Protein AF-A0A7S1YZ08-F1 (afdb_monomer)

Organism: Trieres chinensis (NCBI:txid1514140)

Sequence (190 aa):
AWAWAEPPHVVIGTPDELTKMVGRGGIRYNAVKFVVVDEVDACLLNNGGTASSMGNLASAGPLHELLSRYLSPTYDDAADVPLDASDLVQTSAADISVSSRPVSHGTDRQTVFASATIPQHNHFVRQCVQNQWTVREPLHVRTSPGELVPPTLTHAYAVCDGNDNKFGGLRRILKKEVKKSGGVVKVLVF

Mean predicted aligned error: 15.58 Å

Solvent-accessible surface area (backbone atoms only — not comparable to full-atom values): 12688 Å² total; per-residue (Å²): 118,74,74,75,81,53,78,74,94,74,86,84,76,54,48,62,58,46,40,55,36,42,77,69,66,73,49,82,55,88,81,60,45,70,45,78,40,70,48,43,44,57,68,58,39,76,72,73,47,56,93,84,48,71,86,67,79,78,81,86,43,51,57,49,50,36,30,47,72,64,56,21,43,57,70,61,84,82,72,77,60,84,77,71,92,79,76,88,71,90,78,70,96,79,72,88,70,76,85,74,71,76,73,51,95,75,52,91,51,48,72,46,82,39,61,94,64,64,79,66,50,73,56,52,35,52,43,35,34,77,55,38,50,32,93,55,70,66,86,85,82,77,77,75,88,61,71,96,55,64,89,87,62,86,84,83,86,79,93,53,84,56,79,81,38,43,63,58,51,51,54,52,51,52,54,50,50,39,65,71,66,76,49,92,74,87,82,88,84,132

Radius of gyration: 25.54 Å; Cα contacts (8 Å, |Δi|>4): 130; chains: 1; bounding box: 61×49×66 Å

pLDDT: mean 70.82, std 18.12, range [32.78, 93.62]

Secondary structure (DSSP, 8-state):
-GGGTS--S-----HHHHHHHHHTT-S--TT--EEEE-SHHHHHHTT---TT-GGG-SSS-HHHHIIIIIS-TT--GGG-----TT------TT--S------------EEEE--S--TTHHHHHHHHHHTTS-SS-----------SS-TTS-------SSSHHHHHHHHHHHHHHHHHHSS-------

InterPro domains:
  IPR027417 P-loop containing nucleoside triphosphate hydrolase [G3DSA:3.40.50.300] (1-136)
  IPR027417 P-loop containing nucleoside triphosphate hydrolase [SSF52540] (3-121)
  IPR050547 DEAD box ATP-dependent RNA helicases [PTHR47963] (7-176)

Structure (mmCIF, N/CA/C/O backbone):
data_AF-A0A7S1YZ08-F1
#
_entry.id   AF-A0A7S1YZ08-F1
#
loop_
_atom_site.group_PDB
_atom_site.id
_atom_site.type_symbol
_atom_site.label_atom_id
_atom_site.label_alt_id
_atom_site.label_comp_id
_atom_site.label_asym_id
_atom_site.label_entity_id
_atom_site.label_seq_id
_atom_site.pdbx_PDB_ins_code
_atom_site.Cartn_x
_atom_site.Cartn_y
_atom_site.Cartn_z
_atom_site.occupancy
_atom_site.B_iso_or_equiv
_atom_site.auth_seq_id
_atom_site.auth_comp_id
_atom_site.auth_asym_id
_atom_site.auth_atom_id
_atom_site.pdbx_PDB_model_num
ATOM 1 N N . ALA A 1 1 ? -24.973 -17.963 -1.992 1.00 44.69 1 ALA A N 1
ATOM 2 C CA . ALA A 1 1 ? -23.528 -17.984 -2.297 1.00 44.69 1 ALA A CA 1
ATOM 3 C C . ALA A 1 1 ? -22.772 -18.450 -1.058 1.00 44.69 1 ALA A C 1
ATOM 5 O O . ALA A 1 1 ? -23.184 -18.106 0.042 1.00 44.69 1 ALA A O 1
ATOM 6 N N . TRP A 1 2 ? -21.716 -19.249 -1.228 1.00 43.94 2 TRP A N 1
ATOM 7 C CA . TRP A 1 2 ? -20.944 -19.875 -0.141 1.00 43.94 2 TRP A CA 1
ATOM 8 C C . TRP A 1 2 ? -20.300 -18.883 0.851 1.00 43.94 2 TRP A C 1
ATOM 10 O O . TRP A 1 2 ? -20.072 -19.240 1.999 1.00 43.94 2 TRP A O 1
ATOM 20 N N . ALA A 1 3 ? -20.117 -17.620 0.449 1.00 43.69 3 ALA A N 1
ATOM 21 C CA . ALA A 1 3 ? -19.573 -16.537 1.277 1.00 43.69 3 ALA A CA 1
ATOM 22 C C . ALA A 1 3 ? -20.447 -16.123 2.485 1.00 43.69 3 ALA A C 1
ATOM 24 O O . ALA A 1 3 ? -20.016 -15.301 3.289 1.00 43.69 3 ALA A O 1
ATOM 25 N N . TRP A 1 4 ? -21.667 -16.662 2.615 1.00 51.72 4 TRP A N 1
ATOM 26 C CA . TRP A 1 4 ? -22.571 -16.381 3.743 1.00 51.72 4 TRP A CA 1
ATOM 27 C C . TRP A 1 4 ? -22.709 -17.532 4.748 1.00 51.72 4 TRP A C 1
ATOM 29 O O . TRP A 1 4 ? -23.292 -17.320 5.807 1.00 51.72 4 TRP A O 1
ATOM 39 N N . ALA A 1 5 ? -22.213 -18.736 4.436 1.00 52.12 5 ALA A N 1
ATOM 40 C CA . ALA A 1 5 ? -22.360 -19.902 5.315 1.00 52.12 5 ALA A CA 1
ATOM 41 C C . ALA A 1 5 ? -21.246 -19.980 6.373 1.00 52.12 5 ALA A C 1
ATOM 43 O O . ALA A 1 5 ? -21.513 -20.340 7.516 1.00 52.12 5 ALA A O 1
ATOM 44 N N . GLU A 1 6 ? -20.030 -19.561 6.010 1.00 64.00 6 GLU A N 1
ATOM 45 C CA . GLU A 1 6 ? -18.907 -19.340 6.923 1.00 64.00 6 GLU A CA 1
ATOM 46 C C . GLU A 1 6 ? -18.235 -18.007 6.576 1.00 64.00 6 GLU A C 1
ATOM 48 O O . GLU A 1 6 ? -17.886 -17.782 5.412 1.00 64.00 6 GLU A O 1
ATOM 53 N N . PRO A 1 7 ? -18.063 -17.093 7.546 1.00 68.50 7 PRO A N 1
ATOM 54 C CA . PRO A 1 7 ? -17.386 -15.832 7.290 1.00 68.50 7 PRO A CA 1
ATOM 55 C C . PRO A 1 7 ? -15.920 -16.096 6.906 1.00 68.50 7 PRO A C 1
ATOM 57 O O . PRO A 1 7 ? -15.240 -16.865 7.590 1.00 68.50 7 PRO A O 1
ATOM 60 N N . PRO A 1 8 ? -15.404 -15.468 5.834 1.00 79.50 8 PRO A N 1
ATOM 61 C CA . PRO A 1 8 ? -14.024 -15.669 5.416 1.00 79.50 8 PRO A CA 1
ATOM 62 C C . PRO A 1 8 ? -13.055 -15.186 6.502 1.00 79.50 8 PRO A C 1
ATOM 64 O O . PRO A 1 8 ? -13.164 -14.066 6.996 1.00 79.50 8 PRO A O 1
ATOM 67 N N . HIS A 1 9 ? -12.079 -16.029 6.848 1.00 83.25 9 HIS A N 1
ATOM 68 C CA . HIS A 1 9 ? -11.032 -15.700 7.823 1.00 83.25 9 HIS A CA 1
ATOM 69 C C . HIS A 1 9 ? -10.053 -14.639 7.304 1.00 83.25 9 HIS A C 1
ATOM 71 O O . HIS A 1 9 ? -9.483 -13.881 8.085 1.00 83.25 9 HIS A O 1
ATOM 77 N N . VAL A 1 10 ? -9.849 -14.601 5.985 1.00 89.38 10 VAL A N 1
ATOM 78 C CA . VAL A 1 10 ? -8.969 -13.657 5.297 1.00 89.38 10 VAL A CA 1
ATOM 79 C C . VAL A 1 10 ? -9.733 -13.070 4.124 1.00 89.38 10 VAL A C 1
ATOM 81 O O . VAL A 1 10 ? -10.362 -13.796 3.354 1.00 89.38 10 VAL A O 1
ATOM 84 N N . VAL A 1 11 ? -9.661 -11.751 3.989 1.00 89.75 11 VAL A N 1
ATOM 85 C CA . VAL A 1 11 ? -10.259 -11.009 2.884 1.00 89.75 11 VAL A CA 1
ATOM 86 C C . VAL A 1 11 ? -9.149 -10.217 2.211 1.00 89.75 11 VAL A C 1
ATOM 88 O O . VAL A 1 11 ? -8.404 -9.507 2.879 1.00 89.75 11 VAL A O 1
ATOM 91 N N . ILE A 1 12 ? -9.047 -10.354 0.892 1.00 92.94 12 ILE A N 1
ATOM 92 C CA . ILE A 1 12 ? -8.095 -9.627 0.051 1.00 92.94 12 ILE A CA 1
ATOM 93 C C . ILE A 1 12 ? -8.914 -8.872 -0.990 1.00 92.94 12 ILE A C 1
ATOM 95 O O . ILE A 1 12 ? -9.829 -9.441 -1.585 1.00 92.94 12 ILE A O 1
ATOM 99 N N . GLY A 1 13 ? -8.604 -7.599 -1.200 1.00 90.62 13 GLY A N 1
ATOM 100 C CA . GLY A 1 13 ? -9.290 -6.777 -2.186 1.00 90.62 13 GLY A CA 1
ATOM 101 C C . GLY A 1 13 ? -8.694 -5.383 -2.264 1.00 90.62 13 GLY A C 1
ATOM 102 O O . GLY A 1 13 ? -7.896 -4.985 -1.415 1.00 90.62 13 GLY A O 1
ATOM 103 N N . THR A 1 14 ? -9.095 -4.641 -3.290 1.00 90.38 14 THR A N 1
ATOM 104 C CA . THR 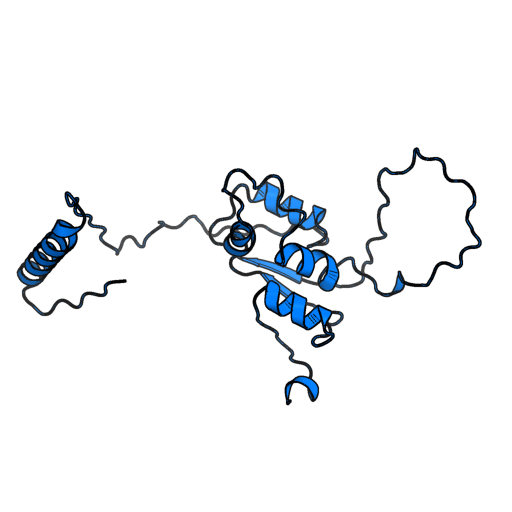A 1 14 ? -8.723 -3.231 -3.412 1.00 90.38 14 THR A CA 1
ATOM 105 C C . THR A 1 14 ? -9.514 -2.381 -2.410 1.00 90.38 14 THR A C 1
ATOM 107 O O . THR A 1 14 ? -10.642 -2.748 -2.059 1.00 90.38 14 THR A O 1
ATOM 110 N N . PRO A 1 15 ? -8.983 -1.230 -1.953 1.00 88.06 15 PRO A N 1
ATOM 111 C CA . PRO A 1 15 ? -9.699 -0.360 -1.021 1.00 88.06 15 PRO A CA 1
ATOM 112 C C . PRO A 1 15 ? -11.121 -0.003 -1.488 1.00 88.06 15 PRO A C 1
ATOM 114 O O . PRO A 1 15 ? -12.054 -0.045 -0.693 1.00 88.06 15 PRO A O 1
ATOM 117 N N . ASP A 1 16 ? -11.317 0.250 -2.785 1.00 87.19 16 ASP A N 1
ATOM 118 C CA . ASP A 1 16 ? -12.626 0.571 -3.369 1.00 87.19 16 ASP A CA 1
ATOM 119 C C . ASP A 1 16 ? -13.648 -0.566 -3.256 1.00 87.19 16 ASP A C 1
ATOM 121 O O . ASP A 1 16 ? -14.823 -0.346 -2.943 1.00 87.19 16 ASP A O 1
ATOM 125 N N . GLU A 1 17 ? -13.230 -1.795 -3.552 1.00 89.44 17 GLU A N 1
ATOM 126 C CA . GLU A 1 17 ? -14.103 -2.968 -3.502 1.00 89.44 17 GLU A CA 1
ATOM 127 C C . GLU A 1 17 ? -14.446 -3.337 -2.062 1.00 89.44 17 GLU A C 1
ATOM 129 O O . GLU A 1 17 ? -15.605 -3.638 -1.761 1.00 89.44 17 GLU A O 1
ATOM 134 N N . LEU A 1 18 ? -13.459 -3.259 -1.165 1.00 89.50 18 LEU A N 1
ATOM 135 C CA . LEU A 1 18 ? -13.647 -3.526 0.256 1.00 89.50 18 LEU A CA 1
ATOM 136 C C . LEU A 1 18 ? -14.589 -2.502 0.892 1.00 89.50 18 LEU A C 1
ATOM 138 O O . LEU A 1 18 ? -15.531 -2.906 1.572 1.00 89.50 18 LEU A O 1
ATOM 142 N N . THR A 1 19 ? -14.428 -1.208 0.604 1.00 87.69 19 THR A N 1
ATOM 143 C CA . THR A 1 19 ? -15.339 -0.156 1.086 1.00 87.69 19 THR A CA 1
ATOM 144 C C . THR A 1 19 ? -16.775 -0.397 0.618 1.00 87.69 19 THR A C 1
ATOM 146 O O . THR A 1 19 ? -17.706 -0.358 1.423 1.00 87.69 19 THR A O 1
ATOM 149 N N . LYS A 1 20 ? -16.983 -0.742 -0.661 1.00 88.12 20 LYS A N 1
ATOM 150 C CA . LYS A 1 20 ? -18.321 -1.077 -1.190 1.00 88.12 20 LYS A CA 1
ATOM 151 C C . LYS A 1 20 ? -18.917 -2.314 -0.524 1.00 88.12 20 LYS A C 1
ATOM 153 O O . LYS A 1 20 ? -20.121 -2.363 -0.279 1.00 88.12 20 LYS A O 1
ATOM 158 N N . MET A 1 21 ? -18.100 -3.329 -0.265 1.00 86.38 21 MET A N 1
ATOM 159 C CA . MET A 1 21 ? -18.548 -4.583 0.333 1.00 86.38 21 MET A CA 1
ATOM 160 C C . MET A 1 21 ? -18.903 -4.416 1.813 1.00 86.38 21 MET A C 1
ATOM 162 O O . MET A 1 21 ? -19.930 -4.933 2.253 1.00 86.38 21 MET A O 1
ATOM 166 N N . VAL A 1 22 ? -18.115 -3.638 2.555 1.00 85.88 22 VAL A N 1
ATOM 167 C CA . VAL A 1 22 ? -18.406 -3.279 3.947 1.00 85.88 22 VAL A CA 1
ATOM 168 C C . VAL A 1 22 ? -19.639 -2.378 4.031 1.00 85.88 22 VAL A C 1
ATOM 170 O O . VAL A 1 22 ? -20.545 -2.668 4.808 1.00 85.88 22 VAL A O 1
ATOM 173 N N . GLY A 1 23 ? -19.749 -1.357 3.174 1.00 83.94 23 GLY A N 1
ATOM 174 C CA . GLY A 1 23 ? -20.912 -0.462 3.132 1.00 83.94 23 GLY A CA 1
ATOM 175 C C . GLY A 1 23 ? -22.232 -1.166 2.791 1.00 83.94 23 GLY A C 1
ATOM 176 O O . GLY A 1 23 ? -23.300 -0.701 3.174 1.00 83.94 23 GLY A O 1
ATOM 177 N N . ARG A 1 24 ? -22.173 -2.319 2.112 1.00 84.94 24 ARG A N 1
ATOM 178 C CA . ARG A 1 24 ? -23.333 -3.185 1.829 1.00 84.94 24 ARG A CA 1
ATOM 179 C C . ARG A 1 24 ? -23.622 -4.214 2.930 1.00 84.94 24 ARG A C 1
ATOM 181 O O . ARG A 1 24 ? -24.527 -5.025 2.761 1.00 84.94 24 ARG A O 1
ATOM 188 N N . GLY A 1 25 ? -22.843 -4.232 4.013 1.00 78.19 25 GLY A N 1
ATOM 189 C CA . GLY A 1 25 ? -22.951 -5.234 5.077 1.00 78.19 25 GLY A CA 1
ATOM 190 C C . GLY A 1 25 ? -22.486 -6.635 4.662 1.00 78.19 25 GLY A C 1
ATOM 191 O O . GLY A 1 25 ? -22.823 -7.617 5.318 1.00 78.19 25 GLY A O 1
ATOM 192 N N . GLY A 1 26 ? -21.723 -6.753 3.568 1.00 73.81 26 GLY A N 1
ATOM 193 C CA . GLY A 1 26 ? -21.224 -8.033 3.056 1.00 73.81 26 GLY A CA 1
ATOM 194 C C . GLY A 1 26 ? -20.081 -8.626 3.884 1.00 73.81 26 GLY A C 1
ATOM 195 O O . GLY A 1 26 ? -19.851 -9.830 3.821 1.00 73.81 26 GLY A O 1
ATOM 196 N N . ILE A 1 27 ? -19.383 -7.798 4.672 1.00 78.38 27 ILE A N 1
ATOM 197 C CA . ILE A 1 27 ? -18.296 -8.202 5.571 1.00 78.38 27 ILE A CA 1
ATOM 198 C C . ILE A 1 27 ? -18.470 -7.531 6.929 1.00 78.38 27 ILE A C 1
ATOM 200 O O . ILE A 1 27 ? -18.665 -6.320 7.012 1.00 78.38 27 ILE A O 1
ATOM 204 N N . ARG A 1 28 ? -18.317 -8.319 7.999 1.00 77.81 28 ARG A N 1
ATOM 205 C CA . ARG A 1 28 ? -18.215 -7.813 9.374 1.00 77.81 28 ARG A CA 1
ATOM 206 C C . ARG A 1 28 ? -16.755 -7.511 9.709 1.00 77.81 28 ARG A C 1
ATOM 208 O O . ARG A 1 28 ? -15.927 -8.417 9.690 1.00 77.81 28 ARG A O 1
ATOM 215 N N . TYR A 1 29 ? -16.451 -6.262 10.045 1.00 81.81 29 TYR A N 1
ATOM 216 C CA . TYR A 1 29 ? -15.086 -5.795 10.325 1.00 81.81 29 TYR A CA 1
ATOM 217 C C . TYR A 1 29 ? -14.727 -5.758 11.823 1.00 81.81 29 TYR A C 1
ATOM 219 O O . TYR A 1 29 ? -13.545 -5.678 12.169 1.00 81.81 29 TYR A O 1
ATOM 227 N N . ASN A 1 30 ? -15.711 -5.895 12.721 1.00 78.00 30 ASN A N 1
ATOM 228 C CA . ASN A 1 30 ? -15.511 -5.846 14.179 1.00 78.00 30 ASN A CA 1
ATOM 229 C C . ASN A 1 30 ? -14.541 -6.921 14.690 1.00 78.00 30 ASN A C 1
ATOM 231 O O . ASN A 1 30 ? -13.795 -6.691 15.633 1.00 78.00 30 ASN A O 1
ATOM 235 N N . ALA A 1 31 ? -14.525 -8.094 14.051 1.00 77.31 31 ALA A N 1
ATOM 236 C CA . ALA A 1 31 ? -13.662 -9.211 14.438 1.00 77.31 31 ALA A CA 1
ATOM 237 C C . ALA A 1 31 ? -12.249 -9.145 13.828 1.00 77.31 31 ALA A C 1
ATOM 239 O O . ALA A 1 31 ? -11.409 -9.992 14.137 1.00 77.31 31 ALA A O 1
ATOM 240 N N . VAL A 1 32 ? -11.979 -8.180 12.943 1.00 83.94 32 VAL A N 1
ATOM 241 C CA . VAL A 1 32 ? -10.677 -8.068 12.279 1.00 83.94 32 VAL A CA 1
ATOM 242 C C . VAL A 1 32 ? -9.635 -7.624 13.308 1.00 83.94 32 VAL A C 1
ATOM 244 O O . VAL A 1 32 ? -9.772 -6.585 13.939 1.00 83.94 32 VAL A O 1
ATOM 247 N N . LYS A 1 33 ? -8.579 -8.419 13.484 1.00 85.25 33 LYS A N 1
ATOM 248 C CA . LYS A 1 33 ? -7.463 -8.118 14.404 1.00 85.25 33 LYS A CA 1
ATOM 249 C C . LYS A 1 33 ? -6.179 -7.730 13.681 1.00 85.25 33 LYS A C 1
ATOM 251 O O . LYS A 1 33 ? -5.239 -7.256 14.304 1.00 85.25 33 LYS A O 1
ATOM 256 N N . PHE A 1 34 ? -6.130 -7.947 12.372 1.00 89.00 34 PHE A N 1
ATOM 257 C CA . PHE A 1 34 ? -4.929 -7.762 11.575 1.00 89.00 34 PHE A CA 1
ATOM 258 C C . PHE A 1 34 ? -5.295 -7.105 10.248 1.00 89.00 34 PHE A C 1
ATOM 260 O O . PHE A 1 34 ? -6.204 -7.571 9.562 1.00 89.00 34 PHE A O 1
ATOM 267 N N . VAL A 1 35 ? -4.610 -6.018 9.908 1.00 91.62 35 VAL A N 1
ATOM 268 C CA . VAL A 1 35 ? -4.800 -5.275 8.660 1.00 91.62 35 VAL A CA 1
ATOM 269 C C . VAL A 1 35 ? -3.446 -5.133 7.982 1.00 91.62 35 VAL A C 1
ATOM 271 O O . VAL A 1 35 ? -2.482 -4.686 8.600 1.00 91.62 35 VAL A O 1
ATOM 274 N N . VAL A 1 36 ? -3.380 -5.498 6.705 1.00 93.62 36 VAL A N 1
ATOM 275 C CA . VAL A 1 36 ? -2.204 -5.274 5.861 1.00 93.62 36 VAL A CA 1
ATOM 276 C C . VAL A 1 36 ? -2.607 -4.344 4.737 1.00 93.62 36 VAL A C 1
ATOM 278 O O . VAL A 1 36 ? -3.591 -4.601 4.047 1.00 93.62 36 VAL A O 1
ATOM 281 N N . VAL A 1 37 ? -1.838 -3.278 4.558 1.00 92.25 37 VAL A N 1
ATOM 282 C CA . VAL A 1 37 ? -1.919 -2.421 3.382 1.00 92.25 37 VAL A CA 1
ATOM 283 C C . VAL A 1 37 ? -0.627 -2.613 2.610 1.00 92.25 37 VAL A C 1
ATOM 285 O O . VAL A 1 37 ? 0.438 -2.207 3.077 1.00 92.25 37 VAL A O 1
ATOM 288 N N . ASP A 1 38 ? -0.732 -3.286 1.473 1.00 91.44 38 ASP A N 1
ATOM 289 C CA . ASP A 1 38 ? 0.374 -3.465 0.539 1.00 91.44 38 ASP A CA 1
ATOM 290 C C . ASP A 1 38 ? 0.413 -2.311 -0.469 1.00 91.44 38 ASP A C 1
ATOM 292 O O . ASP A 1 38 ? -0.610 -1.665 -0.704 1.00 91.44 38 ASP A O 1
ATOM 296 N N . GLU A 1 39 ? 1.594 -2.034 -1.018 1.00 88.50 39 GLU A N 1
ATOM 297 C CA . GLU A 1 39 ? 1.850 -0.934 -1.960 1.00 88.50 39 GLU A CA 1
ATOM 298 C C . GLU A 1 39 ? 1.164 0.386 -1.555 1.00 88.50 39 GLU A C 1
ATOM 300 O O . GLU A 1 39 ? 0.406 1.004 -2.312 1.00 88.50 39 GLU A O 1
ATOM 305 N N . VAL A 1 40 ? 1.393 0.823 -0.311 1.00 86.69 40 VAL A N 1
ATOM 306 C CA . VAL A 1 40 ? 0.727 2.018 0.234 1.00 86.69 40 VAL A CA 1
ATOM 307 C C . VAL A 1 40 ? 0.978 3.246 -0.636 1.00 86.69 40 VAL A C 1
ATOM 309 O O . VAL A 1 40 ? 0.064 4.017 -0.892 1.00 86.69 40 VAL A O 1
ATOM 312 N N . ASP A 1 41 ? 2.194 3.419 -1.135 1.00 83.88 41 ASP A N 1
ATOM 313 C CA . ASP A 1 41 ? 2.552 4.464 -2.091 1.00 83.88 41 ASP A CA 1
ATOM 314 C C . ASP A 1 41 ? 1.655 4.461 -3.331 1.00 83.88 41 ASP A C 1
ATOM 316 O O . ASP A 1 41 ? 1.122 5.513 -3.688 1.00 83.88 41 ASP A O 1
ATOM 320 N N . ALA A 1 42 ? 1.393 3.300 -3.932 1.00 78.44 42 ALA A N 1
ATOM 321 C CA . ALA A 1 42 ? 0.461 3.190 -5.051 1.00 78.44 42 ALA A CA 1
ATOM 322 C C . ALA A 1 42 ? -0.972 3.569 -4.637 1.00 78.44 42 ALA A C 1
ATOM 324 O O . ALA A 1 42 ? -1.636 4.332 -5.342 1.00 78.44 42 ALA A O 1
ATOM 325 N N . CYS A 1 43 ? -1.427 3.121 -3.462 1.00 75.88 43 CYS A N 1
ATOM 326 C CA . CYS A 1 43 ? -2.755 3.451 -2.932 1.00 75.88 43 CYS A CA 1
ATOM 327 C C . CYS A 1 43 ? -2.950 4.956 -2.684 1.00 75.88 43 CYS A C 1
ATOM 329 O O . CYS A 1 43 ? -4.061 5.470 -2.808 1.00 75.88 43 CYS A O 1
ATOM 331 N N . LEU A 1 44 ? -1.880 5.669 -2.332 1.00 73.06 44 LEU A N 1
ATOM 332 C CA . LEU A 1 44 ? -1.904 7.112 -2.102 1.00 73.06 44 LEU A CA 1
ATOM 333 C C . LEU A 1 44 ? -1.821 7.910 -3.410 1.00 73.06 44 LEU A C 1
ATOM 335 O O . LEU A 1 44 ? -2.455 8.957 -3.538 1.00 73.06 44 LEU A O 1
ATOM 339 N N . LEU A 1 45 ? -1.061 7.411 -4.388 1.00 65.19 45 LEU A N 1
ATOM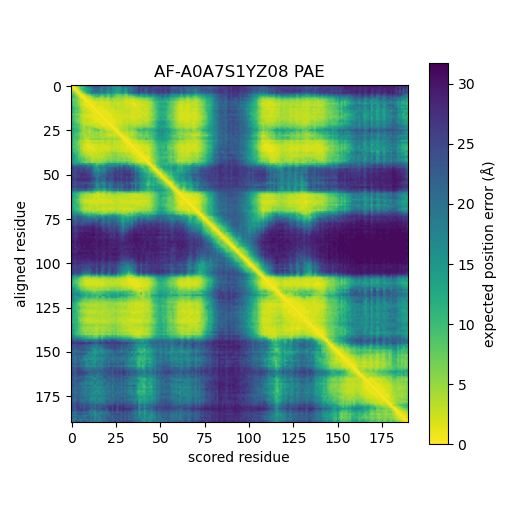 340 C CA . LEU A 1 45 ? -0.866 8.045 -5.694 1.00 65.19 45 LEU A CA 1
ATOM 341 C C . LEU A 1 45 ? -2.082 7.893 -6.619 1.00 65.19 45 LEU A C 1
ATOM 343 O O . LEU A 1 45 ? -2.364 8.803 -7.403 1.00 65.19 45 LEU A O 1
ATOM 347 N N . ASN A 1 46 ? -2.839 6.795 -6.501 1.00 55.78 46 ASN A N 1
ATOM 348 C CA . ASN A 1 46 ? -4.004 6.509 -7.354 1.00 55.78 46 ASN A CA 1
ATOM 349 C C . ASN A 1 46 ? -5.136 7.551 -7.241 1.00 55.78 46 ASN A C 1
ATOM 351 O O . ASN A 1 46 ? -6.023 7.600 -8.087 1.00 55.78 46 ASN A O 1
ATOM 355 N N . ASN A 1 47 ? -5.072 8.433 -6.240 1.00 52.22 47 ASN A N 1
ATOM 356 C CA . ASN A 1 47 ? -5.989 9.554 -6.045 1.00 52.22 47 ASN A CA 1
ATOM 357 C C . ASN A 1 47 ? -5.563 10.857 -6.761 1.00 52.22 47 ASN A C 1
ATOM 359 O O . ASN A 1 47 ? -6.089 11.928 -6.458 1.00 52.22 47 ASN A O 1
ATOM 363 N N . GLY A 1 48 ? -4.610 10.798 -7.701 1.00 43.19 48 GLY A N 1
ATOM 364 C CA . GLY A 1 48 ? -4.186 11.956 -8.502 1.00 43.19 48 GLY A CA 1
ATOM 365 C C . GLY A 1 48 ? -3.223 12.911 -7.786 1.00 43.19 48 GLY A C 1
ATOM 366 O O . GLY A 1 48 ? -3.024 14.042 -8.229 1.00 43.19 48 GLY A O 1
ATOM 367 N N . GLY A 1 49 ? -2.609 12.476 -6.683 1.00 43.47 49 GLY A N 1
ATOM 368 C CA . GLY A 1 49 ? -1.591 13.250 -5.982 1.00 43.47 49 GLY A CA 1
ATOM 369 C C . GLY A 1 49 ? -0.258 13.218 -6.728 1.00 43.47 49 GLY A C 1
ATOM 370 O O . GLY A 1 49 ? 0.462 12.227 -6.677 1.00 43.47 49 GLY A O 1
ATOM 371 N N . THR A 1 50 ? 0.120 14.315 -7.385 1.00 39.62 50 THR A N 1
ATOM 372 C CA . THR A 1 50 ? 1.524 14.556 -7.753 1.00 39.62 50 THR A CA 1
ATOM 373 C C . THR A 1 50 ? 2.405 14.459 -6.504 1.00 39.62 50 THR A C 1
ATOM 375 O O . THR A 1 50 ? 1.982 14.882 -5.430 1.00 39.62 50 THR A O 1
ATOM 378 N N . ALA A 1 51 ? 3.642 13.961 -6.632 1.00 44.16 51 ALA A N 1
ATOM 379 C CA . ALA A 1 51 ? 4.597 13.740 -5.530 1.00 44.16 51 ALA A CA 1
ATOM 380 C C . ALA A 1 51 ? 4.856 14.963 -4.607 1.00 44.16 51 ALA A C 1
ATOM 382 O O . ALA A 1 51 ? 5.432 14.825 -3.531 1.00 44.16 51 ALA A O 1
ATOM 383 N N . SER A 1 52 ? 4.415 16.158 -5.007 1.00 42.66 52 SER A N 1
ATOM 384 C CA . SER A 1 52 ? 4.409 17.411 -4.244 1.00 42.66 52 SER A CA 1
ATOM 385 C C . SER A 1 52 ? 3.225 17.590 -3.270 1.00 42.66 52 SER A C 1
ATOM 387 O O . SER A 1 52 ? 3.317 18.420 -2.370 1.00 42.66 52 SER A O 1
ATOM 389 N N . SER A 1 53 ? 2.136 16.823 -3.396 1.00 43.88 53 SER A N 1
ATOM 390 C CA . SER A 1 53 ? 0.883 16.979 -2.625 1.00 43.88 53 SER A CA 1
ATOM 391 C C . SER A 1 53 ? 0.749 16.024 -1.435 1.00 43.88 53 SER A C 1
ATOM 393 O O . SER A 1 53 ? -0.340 15.827 -0.897 1.00 43.88 53 SER A O 1
ATOM 395 N N . MET A 1 54 ? 1.862 15.471 -0.955 1.00 49.38 54 MET A N 1
ATOM 396 C CA . MET A 1 54 ? 1.884 14.605 0.230 1.00 49.38 54 MET A CA 1
ATOM 397 C C . MET A 1 54 ? 1.528 15.335 1.544 1.00 49.38 54 MET A C 1
ATOM 399 O O . MET A 1 54 ? 1.377 14.709 2.592 1.00 49.38 54 MET A O 1
ATOM 403 N N . GLY A 1 55 ? 1.352 16.662 1.485 1.00 45.81 55 GLY A N 1
ATOM 404 C CA . GLY A 1 55 ? 0.835 17.474 2.587 1.00 45.81 55 GLY A CA 1
ATOM 405 C C . GLY A 1 55 ? -0.624 17.175 2.951 1.00 45.81 55 GLY A C 1
ATOM 406 O O . GLY A 1 55 ? -0.993 17.357 4.103 1.00 45.81 55 GLY A O 1
ATOM 407 N N . ASN A 1 56 ? -1.428 16.635 2.022 1.00 49.16 56 ASN A N 1
ATOM 408 C CA . ASN A 1 56 ? -2.840 16.303 2.251 1.00 49.16 56 ASN A CA 1
ATOM 409 C C . ASN A 1 56 ? -3.117 14.811 1.998 1.00 49.16 56 ASN A C 1
ATOM 411 O O . ASN A 1 56 ? -3.942 14.446 1.167 1.00 49.16 56 ASN A O 1
ATOM 415 N N . LEU A 1 57 ? -2.459 13.934 2.759 1.00 51.72 57 LEU A N 1
ATOM 416 C CA . LEU A 1 57 ? -2.743 12.487 2.795 1.00 51.72 57 LEU A CA 1
ATOM 417 C C . LEU A 1 57 ? -4.178 12.152 3.271 1.00 51.72 57 LEU A C 1
ATOM 419 O O . LEU A 1 57 ? -4.607 11.002 3.249 1.00 51.72 57 LEU A O 1
ATOM 423 N N . ALA A 1 58 ? -4.905 13.143 3.788 1.00 50.38 58 ALA A N 1
ATOM 424 C CA . ALA A 1 58 ? -5.756 12.941 4.951 1.00 50.38 58 ALA A CA 1
ATOM 425 C C . ALA A 1 58 ? -7.272 13.083 4.736 1.00 50.38 58 ALA A C 1
ATOM 427 O O . ALA A 1 58 ? -7.972 13.097 5.740 1.00 50.38 58 ALA A O 1
ATOM 428 N N . SER A 1 59 ? -7.821 13.210 3.517 1.00 54.03 59 SER A N 1
ATOM 429 C CA . SER A 1 59 ? -9.261 13.548 3.449 1.00 54.03 59 SER A CA 1
ATOM 430 C C . SER A 1 59 ? -10.158 12.917 2.385 1.00 54.03 59 SER A C 1
ATOM 432 O O . SER A 1 59 ? -11.369 13.028 2.551 1.00 54.03 59 SER A O 1
ATOM 434 N N . ALA A 1 60 ? -9.668 12.252 1.330 1.00 56.56 60 ALA A N 1
ATOM 435 C CA . ALA A 1 60 ? -10.581 11.830 0.246 1.00 56.56 60 ALA A CA 1
ATOM 436 C C . ALA A 1 60 ? -10.207 10.535 -0.502 1.00 56.56 60 ALA A C 1
ATOM 438 O O . ALA A 1 60 ? -10.666 10.312 -1.621 1.00 56.56 60 ALA A O 1
ATOM 439 N N . GLY A 1 61 ? -9.349 9.690 0.074 1.00 72.81 61 GLY A N 1
ATOM 440 C CA . GLY A 1 61 ? -8.961 8.411 -0.533 1.00 72.81 61 GLY A CA 1
ATOM 441 C C . GLY A 1 61 ? -9.874 7.250 -0.135 1.00 72.81 61 GLY A C 1
ATOM 442 O O . GLY A 1 61 ? -10.244 7.182 1.038 1.00 72.81 61 GLY A O 1
ATOM 443 N N . PRO A 1 62 ? -10.145 6.279 -1.029 1.00 80.00 62 PRO A N 1
ATOM 444 C CA . PRO A 1 62 ? -10.821 5.027 -0.672 1.00 80.00 62 PRO A CA 1
ATOM 445 C C . PRO A 1 62 ? -10.113 4.282 0.467 1.00 80.00 62 PRO A C 1
ATOM 447 O O . PRO A 1 62 ? -10.760 3.712 1.342 1.00 80.00 62 PRO A O 1
ATOM 450 N N . LEU A 1 63 ? -8.773 4.347 0.499 1.00 84.88 63 LEU A N 1
ATOM 451 C CA . LEU A 1 63 ? -7.960 3.826 1.601 1.00 84.88 63 LEU A CA 1
ATOM 452 C C . LEU A 1 63 ? -8.217 4.583 2.910 1.00 84.88 63 LEU A C 1
ATOM 454 O O . LEU A 1 63 ? -8.350 3.958 3.960 1.00 84.88 63 LEU A O 1
ATOM 458 N N . HIS A 1 64 ? -8.291 5.917 2.852 1.00 86.06 64 HIS A N 1
ATOM 459 C CA . HIS A 1 64 ? -8.568 6.727 4.033 1.00 86.06 64 HIS A CA 1
ATOM 460 C C . HIS A 1 64 ? -9.950 6.395 4.590 1.00 86.06 64 HIS A C 1
ATOM 462 O O . HIS A 1 64 ? -10.042 6.129 5.780 1.00 86.06 64 HIS A O 1
ATOM 468 N N . GLU A 1 65 ? -10.986 6.351 3.745 1.00 85.94 65 GLU A N 1
ATOM 469 C CA . GLU A 1 65 ? -12.344 5.991 4.164 1.00 85.94 65 GLU A CA 1
ATOM 470 C C . GLU A 1 65 ? -12.388 4.589 4.781 1.00 85.94 65 GLU A C 1
ATOM 472 O O . GLU A 1 65 ? -12.930 4.418 5.871 1.00 85.94 65 GLU A O 1
ATOM 477 N N . LEU A 1 66 ? -11.765 3.595 4.143 1.00 87.19 66 LEU A N 1
ATOM 478 C CA . LEU A 1 66 ? -11.740 2.231 4.666 1.00 87.19 66 LEU A CA 1
ATOM 479 C C . LEU A 1 66 ? -11.092 2.158 6.056 1.00 87.19 66 LEU A C 1
ATOM 481 O O . LEU A 1 66 ? -11.646 1.550 6.974 1.00 87.19 66 LEU A O 1
ATOM 485 N N . LEU A 1 67 ? -9.927 2.791 6.217 1.00 87.56 67 LEU A N 1
ATOM 486 C CA . LEU A 1 67 ? -9.153 2.740 7.454 1.00 87.56 67 LEU A CA 1
ATOM 487 C C . LEU A 1 67 ? -9.736 3.608 8.568 1.00 87.56 67 LEU A C 1
ATOM 489 O O . LEU A 1 67 ? -9.749 3.171 9.710 1.00 87.56 67 LEU A O 1
ATOM 493 N N . SER A 1 68 ? -10.204 4.820 8.270 1.00 84.06 68 SER A N 1
ATOM 494 C CA . SER A 1 68 ? -10.704 5.741 9.296 1.00 84.06 68 SER A CA 1
ATOM 495 C C . SER A 1 68 ? -12.140 5.433 9.713 1.00 84.06 68 SER A C 1
ATOM 497 O O . SER A 1 68 ? -12.495 5.649 10.870 1.00 84.06 68 SER A O 1
ATOM 499 N N . ARG A 1 69 ? -12.966 4.909 8.798 1.00 82.94 69 ARG A N 1
ATOM 500 C CA . ARG A 1 69 ? -14.389 4.664 9.056 1.00 82.94 69 ARG A CA 1
ATOM 501 C C . ARG A 1 69 ? -14.685 3.249 9.525 1.00 82.94 69 ARG A C 1
ATOM 503 O O . ARG A 1 69 ? -15.489 3.081 10.432 1.00 82.94 69 ARG A O 1
ATOM 510 N N . TYR A 1 70 ? -14.074 2.246 8.898 1.00 83.44 70 TYR A N 1
ATOM 511 C CA . TYR A 1 70 ? -14.443 0.844 9.120 1.00 83.44 70 TYR A CA 1
ATOM 512 C C . TYR A 1 70 ? -13.369 0.046 9.855 1.00 83.44 70 TYR A C 1
ATOM 514 O O . TYR A 1 70 ? -13.683 -0.878 10.596 1.00 83.44 70 TYR A O 1
ATOM 522 N N . LEU A 1 71 ? -12.092 0.375 9.668 1.00 84.50 71 LEU A N 1
ATOM 523 C CA . LEU A 1 71 ? -10.985 -0.368 10.282 1.00 84.50 71 LEU A CA 1
ATOM 524 C C . LEU A 1 71 ? -10.238 0.433 11.348 1.00 84.50 71 LEU A C 1
ATOM 526 O O . LEU A 1 71 ? -9.146 0.022 11.750 1.00 84.50 71 LEU A O 1
ATOM 530 N N . SER A 1 72 ? -10.814 1.543 11.822 1.00 79.88 72 SER A N 1
ATOM 531 C CA . SER A 1 72 ? -10.136 2.387 12.798 1.00 79.88 72 SER A CA 1
ATOM 532 C C . SER A 1 72 ? -10.008 1.635 14.125 1.00 79.88 72 SER A C 1
ATOM 534 O O . SER A 1 72 ? -11.012 1.156 14.658 1.00 79.88 72 SER A O 1
ATOM 536 N N . PRO A 1 73 ? -8.793 1.518 14.690 1.00 67.75 73 PRO A N 1
ATOM 537 C CA . PRO A 1 73 ? -8.584 0.830 15.962 1.00 67.75 73 PRO A CA 1
ATOM 538 C C . PRO A 1 73 ? -9.283 1.505 17.148 1.00 67.75 73 PRO A C 1
ATOM 540 O O . PRO A 1 73 ? -9.449 0.869 18.185 1.00 67.75 73 PRO A O 1
ATOM 543 N N . THR A 1 74 ? -9.645 2.785 17.004 1.00 59.75 74 THR A N 1
ATOM 544 C CA . THR A 1 74 ? -10.296 3.610 18.030 1.00 59.75 74 THR A CA 1
ATOM 545 C C . THR A 1 74 ? -11.821 3.636 17.901 1.00 59.75 74 THR A C 1
ATOM 547 O O . THR A 1 74 ? -12.483 4.342 18.659 1.00 59.75 74 THR A O 1
ATOM 550 N N . TYR A 1 75 ? -12.388 2.879 16.956 1.00 51.94 75 TYR A N 1
ATOM 551 C CA . TYR A 1 75 ? -13.830 2.796 16.753 1.00 51.94 75 TYR A CA 1
ATOM 552 C C . TYR A 1 75 ? -14.472 1.848 17.775 1.00 51.94 75 TYR A C 1
ATOM 554 O O . TYR A 1 75 ? -14.130 0.666 17.840 1.00 51.94 75 TYR A O 1
ATOM 562 N N . ASP A 1 76 ? -15.399 2.382 18.568 1.00 49.09 76 ASP A N 1
ATOM 563 C CA . ASP A 1 76 ? -16.224 1.646 19.524 1.00 49.09 76 ASP A CA 1
ATOM 564 C C . ASP A 1 76 ? -17.696 1.818 19.112 1.00 49.09 76 ASP A C 1
ATOM 566 O O . ASP A 1 76 ? -18.214 2.938 19.119 1.00 49.09 76 ASP A O 1
ATOM 570 N N . 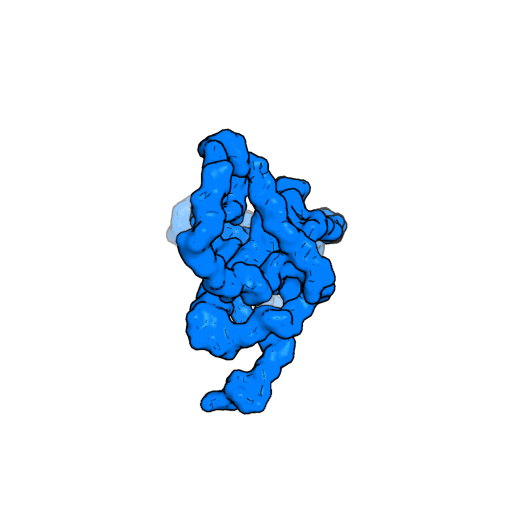ASP A 1 77 ? -18.369 0.727 18.727 1.00 45.66 77 ASP A N 1
ATOM 571 C CA . ASP A 1 77 ? -19.797 0.730 18.348 1.00 45.66 77 ASP A CA 1
ATOM 572 C C . ASP A 1 77 ? -20.702 1.208 19.506 1.00 45.66 77 ASP A C 1
ATOM 574 O O . ASP A 1 77 ? -21.856 1.573 19.292 1.00 45.66 77 ASP A O 1
ATOM 578 N N . ALA A 1 78 ? -20.193 1.230 20.745 1.00 46.75 78 ALA A N 1
ATOM 579 C CA . ALA A 1 78 ? -20.941 1.644 21.931 1.00 46.75 78 ALA A CA 1
ATOM 580 C C . ALA A 1 78 ? -21.235 3.157 22.012 1.00 46.75 78 ALA A C 1
ATOM 582 O O . ALA A 1 78 ? -21.982 3.577 22.896 1.00 46.75 78 ALA A O 1
ATOM 583 N N . ALA A 1 79 ? -20.665 3.984 21.128 1.00 48.19 79 ALA A N 1
ATOM 584 C CA . ALA A 1 79 ? -20.864 5.436 21.146 1.00 48.19 79 ALA A CA 1
ATOM 585 C C . ALA A 1 79 ? -22.120 5.917 20.389 1.00 48.19 79 ALA A C 1
ATOM 587 O O . ALA A 1 79 ? -22.459 7.094 20.497 1.00 48.19 79 ALA A O 1
ATOM 588 N N . ASP A 1 80 ? -22.825 5.040 19.665 1.00 43.19 80 ASP A N 1
ATOM 589 C CA . ASP A 1 80 ? -24.056 5.383 18.931 1.00 43.19 80 ASP A CA 1
ATOM 590 C C . ASP A 1 80 ? -25.319 5.055 19.752 1.00 43.19 80 ASP A C 1
ATOM 592 O O . ASP A 1 80 ? -26.266 4.416 19.291 1.00 43.19 80 ASP A O 1
ATOM 596 N N . VAL A 1 81 ? -25.325 5.473 21.022 1.00 41.75 81 VAL A N 1
ATOM 597 C CA . VAL A 1 81 ? -26.570 5.579 21.793 1.00 41.75 81 VAL A CA 1
ATOM 598 C C . VAL A 1 81 ? -27.226 6.893 21.360 1.00 41.75 81 VAL A C 1
ATOM 600 O O . VAL A 1 81 ? -26.575 7.932 21.486 1.00 41.75 81 VAL A O 1
ATOM 603 N N . PRO A 1 82 ? -28.474 6.905 20.851 1.00 38.78 82 PRO A N 1
ATOM 604 C CA . PRO A 1 82 ? -29.147 8.148 20.496 1.00 38.78 82 PRO A CA 1
ATOM 605 C C . PRO A 1 82 ? -29.208 9.043 21.734 1.00 38.78 82 PRO A C 1
ATOM 607 O O . PRO A 1 82 ? -29.902 8.725 22.700 1.00 38.78 82 PRO A O 1
ATOM 610 N N . LEU A 1 83 ? -28.433 10.128 21.733 1.00 44.03 83 LEU A N 1
ATOM 611 C CA . LEU A 1 83 ? -28.482 11.127 22.789 1.00 44.03 83 LEU A CA 1
ATOM 612 C C . LEU A 1 83 ? -29.852 11.800 22.714 1.00 44.03 83 LEU A C 1
ATOM 614 O O . LEU A 1 83 ? -30.155 12.517 21.759 1.00 44.03 83 LEU A O 1
ATOM 618 N N . ASP A 1 84 ? -30.688 11.498 23.703 1.00 32.78 84 ASP A N 1
ATOM 619 C CA . ASP A 1 84 ? -32.009 12.083 23.870 1.00 32.78 84 ASP A CA 1
ATOM 620 C C . ASP A 1 84 ? -31.871 13.610 23.988 1.00 32.78 84 ASP A C 1
ATOM 622 O O . ASP A 1 84 ? -31.000 14.127 24.693 1.00 32.78 84 ASP A O 1
ATOM 626 N N . ALA A 1 85 ? -32.690 14.345 23.236 1.00 47.41 85 ALA A N 1
ATOM 627 C CA . ALA A 1 85 ? -32.491 15.758 22.899 1.00 47.41 85 ALA A CA 1
ATOM 628 C C . ALA A 1 85 ? -32.769 16.751 24.053 1.00 47.41 85 ALA A C 1
ATOM 630 O O . ALA A 1 85 ? -33.116 17.907 23.807 1.00 47.41 85 ALA A O 1
ATOM 631 N N . SER A 1 86 ? -32.647 16.327 25.311 1.00 40.66 86 SER A N 1
ATOM 632 C CA . SER A 1 86 ? -33.064 17.100 26.486 1.00 40.66 86 SER A CA 1
ATOM 633 C C . SER A 1 86 ? -31.936 17.742 27.300 1.00 40.66 86 SER A C 1
ATOM 635 O O . SER A 1 86 ? -32.249 18.516 28.197 1.00 40.66 86 SER A O 1
ATOM 637 N N . ASP A 1 87 ? -30.658 17.509 26.979 1.00 37.03 87 ASP A N 1
ATOM 638 C CA . ASP A 1 87 ? -29.523 17.996 27.796 1.00 37.03 87 ASP A CA 1
ATOM 639 C C . ASP A 1 87 ? -28.675 19.098 27.126 1.00 37.03 87 ASP A C 1
ATOM 641 O O . ASP A 1 87 ? -27.458 19.197 27.289 1.00 37.03 87 ASP A O 1
ATOM 645 N N . LEU A 1 88 ? -29.329 19.987 26.370 1.00 44.38 88 LEU A N 1
ATOM 646 C CA . LEU A 1 88 ? -28.722 21.229 25.875 1.00 44.38 88 LEU A CA 1
ATOM 647 C C . LEU A 1 88 ? -28.603 22.263 27.008 1.00 44.38 88 LEU A C 1
ATOM 649 O O . LEU A 1 88 ? -29.364 23.229 27.077 1.00 44.38 88 LEU A O 1
ATOM 653 N N . VAL A 1 89 ? -27.609 22.089 27.881 1.00 38.00 89 VAL A N 1
ATOM 654 C CA . VAL A 1 89 ? -27.123 23.155 28.766 1.00 38.00 89 VAL A CA 1
ATOM 655 C C . VAL A 1 89 ? -25.829 23.733 28.191 1.00 38.00 89 VAL A C 1
ATOM 657 O O . VAL A 1 89 ? -24.785 23.093 28.180 1.00 38.00 89 VAL A O 1
ATOM 660 N N . GLN A 1 90 ? -25.960 24.961 27.682 1.00 43.84 90 GLN A N 1
ATOM 661 C CA . GLN A 1 90 ? -24.939 25.994 27.455 1.00 43.84 90 GLN A CA 1
ATOM 662 C C . GLN A 1 90 ? -23.463 25.563 27.543 1.00 43.84 90 GLN A C 1
ATOM 664 O O . GLN A 1 90 ? -22.838 25.657 28.596 1.00 43.84 90 GLN A O 1
ATOM 669 N N . THR A 1 91 ? -22.857 25.283 26.390 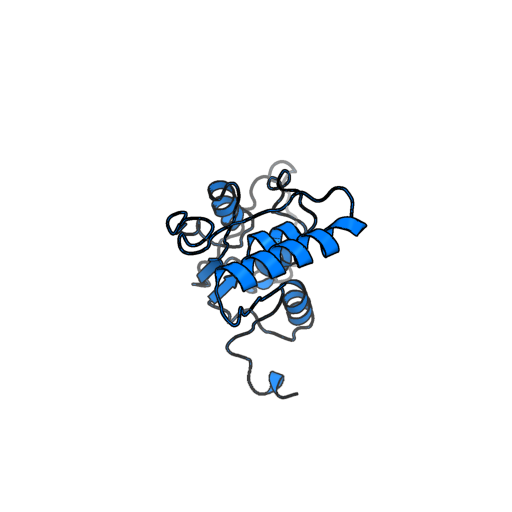1.00 33.72 91 THR A N 1
ATOM 670 C CA . THR A 1 91 ? -21.405 25.417 26.206 1.00 33.72 91 THR A CA 1
ATOM 671 C C . THR A 1 91 ? -21.138 26.404 25.077 1.00 33.72 91 THR A C 1
ATOM 673 O O . THR A 1 91 ? -21.651 26.273 23.965 1.00 33.72 91 THR A O 1
ATOM 676 N N . SER A 1 92 ? -20.399 27.456 25.406 1.00 34.81 92 SER A N 1
ATOM 677 C CA . SER A 1 92 ? -20.048 28.577 24.542 1.00 34.81 92 SER A CA 1
ATOM 678 C C . SER A 1 92 ? -19.105 28.160 23.405 1.00 34.81 92 SER A C 1
ATOM 680 O O . SER A 1 92 ? -18.356 27.192 23.494 1.00 34.81 92 SER A O 1
ATOM 682 N N . ALA A 1 93 ? -19.122 28.934 22.317 1.00 37.31 93 ALA A N 1
ATOM 683 C CA . ALA A 1 93 ? -18.435 28.659 21.050 1.00 37.31 93 ALA A CA 1
ATOM 684 C C . ALA A 1 93 ? -16.885 28.706 21.088 1.00 37.31 93 ALA A C 1
ATOM 686 O O . ALA A 1 93 ? -16.256 28.763 20.033 1.00 37.31 93 ALA A O 1
ATOM 687 N N . ALA A 1 94 ? -16.263 28.697 22.270 1.00 36.06 94 ALA A N 1
ATOM 688 C CA . ALA A 1 94 ? -14.808 28.750 22.438 1.00 36.06 94 ALA A CA 1
ATOM 689 C C . ALA A 1 94 ? -14.151 27.372 22.668 1.00 36.06 94 ALA A C 1
ATOM 691 O O . ALA A 1 94 ? -12.939 27.264 22.520 1.00 36.06 94 ALA A O 1
ATOM 692 N N . ASP A 1 95 ? -14.927 26.314 22.934 1.00 33.97 95 ASP A N 1
ATOM 693 C CA . ASP A 1 95 ? -14.407 24.976 23.277 1.00 33.97 95 ASP A CA 1
ATOM 694 C C . ASP A 1 95 ? -14.325 23.994 22.082 1.00 33.97 95 ASP A C 1
ATOM 696 O O . ASP A 1 95 ? -14.282 22.777 22.254 1.00 33.97 95 ASP A O 1
ATOM 700 N N . ILE A 1 96 ? -14.250 24.488 20.837 1.00 44.00 96 ILE A N 1
ATOM 701 C CA . ILE A 1 96 ? -14.077 23.651 19.620 1.00 44.00 96 ILE A CA 1
ATOM 702 C C . ILE A 1 96 ? -12.593 23.288 19.383 1.00 44.00 96 ILE A C 1
ATOM 704 O O . ILE A 1 96 ? -12.153 23.062 18.257 1.00 44.00 96 ILE A O 1
ATOM 708 N N . SER A 1 97 ? -11.773 23.220 20.429 1.00 42.69 97 SER A N 1
ATOM 709 C CA . SER A 1 97 ? -10.407 22.713 20.311 1.00 42.69 97 SER A CA 1
ATOM 710 C C . SER A 1 97 ? -10.247 21.458 21.149 1.00 42.69 97 SER A C 1
ATOM 712 O O . SER A 1 97 ? -10.150 21.519 22.368 1.00 42.69 97 SER A O 1
ATOM 714 N N . VAL A 1 98 ? -10.140 20.332 20.441 1.00 42.56 98 VAL A N 1
ATOM 715 C CA . VAL A 1 98 ? -9.765 19.019 20.974 1.00 42.56 98 VAL A CA 1
ATOM 716 C C . VAL A 1 98 ? -10.879 18.352 21.790 1.00 42.56 98 VAL A C 1
ATOM 718 O O . VAL A 1 98 ? -10.748 18.082 22.978 1.00 42.56 98 VAL A O 1
ATOM 721 N N . SER A 1 99 ? -11.958 17.959 21.106 1.00 36.84 99 SER A N 1
ATOM 722 C CA . SER A 1 99 ? -12.701 16.761 21.512 1.00 36.84 99 SER A CA 1
ATOM 723 C C . SER A 1 99 ? -11.740 15.572 21.388 1.00 36.84 99 SER A C 1
ATOM 725 O O . SER A 1 99 ? -11.610 14.957 20.328 1.00 36.84 99 SER A O 1
ATOM 727 N N . SER A 1 100 ? -10.979 15.292 22.448 1.00 44.22 100 SER A N 1
ATOM 728 C CA . SER A 1 100 ? -10.257 14.033 22.586 1.00 44.22 100 SER A CA 1
ATOM 729 C C . SER A 1 100 ? -11.307 12.943 22.733 1.00 44.22 100 SER A C 1
ATOM 731 O O . SER A 1 100 ? -11.776 12.660 23.836 1.00 44.22 100 SER A O 1
ATOM 733 N N . ARG A 1 101 ? -11.723 12.382 21.593 1.00 43.12 101 ARG A N 1
ATOM 734 C CA . ARG A 1 101 ? -12.521 11.160 21.547 1.00 43.12 101 ARG A CA 1
ATOM 735 C C . ARG A 1 101 ? -11.834 10.133 22.455 1.00 43.12 101 ARG A C 1
ATOM 737 O O . ARG A 1 101 ? -10.630 9.922 22.284 1.00 43.12 101 ARG A O 1
ATOM 744 N N . PRO A 1 102 ? -12.535 9.556 23.444 1.00 39.25 102 PRO A N 1
ATOM 745 C CA . PRO A 1 102 ? -11.932 8.590 24.345 1.00 39.25 102 PRO A CA 1
ATOM 746 C C . PRO A 1 102 ? -11.415 7.417 23.511 1.00 39.25 102 PRO A C 1
ATOM 748 O O . PRO A 1 102 ? -12.175 6.745 22.820 1.00 39.25 102 PRO A O 1
ATOM 751 N N . VAL A 1 103 ? -10.098 7.225 23.525 1.00 44.53 103 VAL A N 1
ATOM 752 C CA . VAL A 1 103 ? -9.430 6.101 22.868 1.00 44.53 103 VAL A CA 1
ATOM 753 C C . VAL A 1 103 ? -9.862 4.848 23.623 1.00 44.53 103 VAL A C 1
ATOM 755 O O . VAL A 1 103 ? -9.428 4.634 24.756 1.00 44.53 103 VAL A O 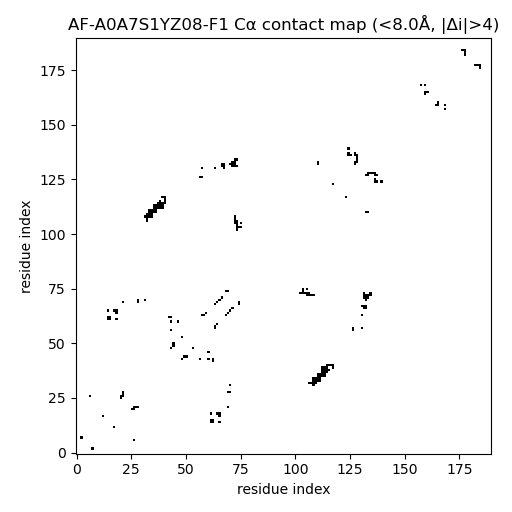1
ATOM 758 N N . SER A 1 104 ? -10.746 4.036 23.042 1.00 44.44 104 SER A N 1
ATOM 759 C CA . SER A 1 104 ? -11.070 2.744 23.636 1.00 44.44 104 SER A CA 1
ATOM 760 C C . SER A 1 104 ? -9.818 1.862 23.569 1.00 44.44 104 SER A C 1
ATOM 762 O O . SER A 1 104 ? -9.198 1.676 22.521 1.00 44.44 104 SER A O 1
ATOM 764 N N . HIS A 1 105 ? -9.408 1.307 24.708 1.00 44.56 105 HIS A N 1
ATOM 765 C CA . HIS A 1 105 ? -8.336 0.307 24.805 1.00 44.56 105 HIS A CA 1
ATOM 766 C C . HIS A 1 105 ? -8.789 -1.071 24.259 1.00 44.56 105 HIS A C 1
ATOM 768 O O . HIS A 1 105 ? -8.425 -2.114 24.796 1.00 44.56 105 HIS A O 1
ATOM 774 N N . GLY A 1 106 ? -9.645 -1.086 23.231 1.00 46.25 106 GLY A N 1
ATOM 775 C CA . GLY A 1 106 ? -10.558 -2.195 22.956 1.00 46.25 106 GLY A CA 1
ATOM 776 C C . GLY A 1 106 ? -10.169 -3.156 21.838 1.00 46.25 106 GLY A C 1
ATOM 777 O O . GLY A 1 106 ? -10.713 -4.257 21.795 1.00 46.25 106 GLY A O 1
ATOM 778 N N . THR A 1 107 ? -9.232 -2.822 20.948 1.00 56.06 107 THR A N 1
ATOM 779 C CA . THR A 1 107 ? -8.763 -3.802 19.957 1.00 56.06 107 THR A CA 1
ATOM 780 C C . THR A 1 107 ? -7.245 -3.776 19.842 1.00 56.06 107 THR A C 1
ATOM 782 O O . THR A 1 107 ? -6.652 -2.776 19.448 1.00 56.06 107 THR A O 1
ATOM 785 N N . ASP A 1 108 ? -6.601 -4.899 20.176 1.00 67.31 108 ASP A N 1
ATOM 786 C CA . ASP A 1 108 ? -5.200 -5.189 19.835 1.00 67.31 108 ASP A CA 1
ATOM 787 C C . ASP A 1 108 ? -5.101 -5.442 18.319 1.00 67.31 108 ASP A C 1
ATOM 789 O O . ASP A 1 108 ? -4.813 -6.543 17.849 1.00 67.31 108 ASP A O 1
ATOM 793 N N . ARG A 1 109 ? -5.508 -4.435 17.535 1.00 80.44 109 ARG A N 1
ATOM 794 C CA . ARG A 1 109 ? -5.524 -4.486 16.081 1.00 80.44 109 ARG A CA 1
ATOM 795 C C . ARG A 1 109 ? -4.148 -4.096 15.584 1.00 80.44 109 ARG A C 1
ATOM 797 O O . ARG A 1 109 ? -3.715 -2.953 15.730 1.00 80.44 109 ARG A O 1
ATOM 804 N N . GLN A 1 110 ? -3.474 -5.053 14.970 1.00 87.44 110 GLN A N 1
ATOM 805 C CA . GLN A 1 110 ? -2.184 -4.824 14.352 1.00 87.44 110 GLN A CA 1
ATOM 806 C C . GLN A 1 110 ? -2.378 -4.376 12.902 1.00 87.44 110 GLN A C 1
ATOM 808 O O . GLN A 1 110 ? -3.001 -5.077 12.105 1.00 87.44 110 GLN A O 1
ATOM 813 N N . THR A 1 111 ? -1.815 -3.220 12.559 1.00 90.50 111 THR A N 1
ATOM 814 C CA . THR A 1 111 ? -1.810 -2.690 11.190 1.00 90.50 111 THR A CA 1
ATOM 815 C C . THR A 1 111 ? -0.384 -2.688 10.652 1.00 90.50 111 THR A C 1
ATOM 817 O O . THR A 1 111 ? 0.523 -2.163 11.300 1.00 90.50 111 THR A O 1
ATOM 820 N N . VAL A 1 112 ? -0.186 -3.269 9.471 1.00 93.56 112 VAL A N 1
ATOM 821 C CA . VAL A 1 112 ? 1.095 -3.316 8.759 1.00 93.56 112 VAL A CA 1
ATOM 822 C C . VAL A 1 112 ? 0.963 -2.552 7.447 1.00 93.56 112 VAL A C 1
ATOM 824 O O . VAL A 1 112 ? 0.059 -2.815 6.659 1.00 93.56 112 VAL A O 1
ATOM 827 N N . PHE A 1 113 ? 1.887 -1.624 7.216 1.00 92.50 113 PHE A N 1
ATOM 828 C CA . PHE A 1 113 ? 2.006 -0.856 5.980 1.00 92.50 113 PHE A CA 1
ATOM 829 C C . PHE A 1 113 ? 3.259 -1.320 5.238 1.00 92.50 113 PHE A C 1
ATOM 831 O O . PHE A 1 113 ? 4.363 -1.194 5.771 1.00 92.50 113 PHE A O 1
ATOM 838 N N . ALA A 1 114 ? 3.092 -1.858 4.034 1.00 91.75 114 ALA A N 1
ATOM 839 C CA . ALA A 1 114 ? 4.179 -2.271 3.158 1.00 91.75 114 ALA A CA 1
ATOM 840 C C . ALA A 1 114 ? 4.233 -1.352 1.934 1.00 91.75 114 ALA A C 1
ATOM 842 O O . ALA A 1 114 ? 3.212 -0.998 1.348 1.00 91.75 114 ALA A O 1
ATOM 843 N N . SER A 1 115 ? 5.434 -0.897 1.584 1.00 88.25 115 SER A N 1
ATOM 844 C CA . SER A 1 115 ? 5.642 -0.005 0.446 1.00 88.25 115 SER A CA 1
ATOM 845 C C . SER A 1 115 ? 7.110 0.016 0.039 1.00 88.25 115 SER A C 1
ATOM 847 O O . SER A 1 115 ? 8.000 -0.058 0.891 1.00 88.25 115 SER A O 1
ATOM 849 N N . ALA A 1 116 ? 7.355 0.143 -1.265 1.00 82.56 116 ALA A N 1
ATOM 850 C CA . ALA A 1 116 ? 8.694 0.301 -1.815 1.00 82.56 116 ALA A CA 1
ATOM 851 C C . ALA A 1 116 ? 9.179 1.758 -1.726 1.00 82.56 116 ALA A C 1
ATOM 853 O O . ALA A 1 116 ? 10.360 2.004 -1.464 1.00 82.56 116 ALA A O 1
ATOM 854 N N . THR A 1 117 ? 8.283 2.731 -1.934 1.00 75.00 117 THR A N 1
ATOM 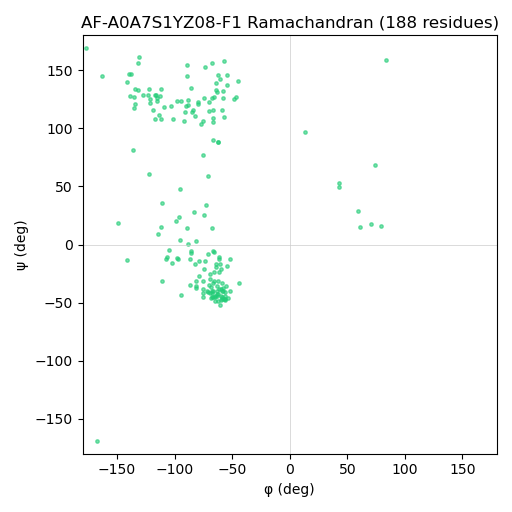855 C CA . THR A 1 117 ? 8.639 4.147 -2.056 1.00 75.00 117 THR A CA 1
ATOM 856 C C . THR A 1 117 ? 7.695 5.063 -1.281 1.00 75.00 117 THR A C 1
ATOM 858 O O . THR A 1 117 ? 6.841 5.720 -1.855 1.00 75.00 117 THR A O 1
ATOM 861 N N . ILE A 1 118 ? 7.897 5.202 0.034 1.00 75.75 118 ILE A N 1
ATOM 862 C CA . ILE A 1 118 ? 7.230 6.258 0.821 1.00 75.75 118 ILE A CA 1
ATOM 863 C C . ILE A 1 118 ? 8.129 7.506 0.858 1.00 75.75 118 ILE A C 1
ATOM 865 O O . ILE A 1 118 ? 9.137 7.513 1.586 1.00 75.75 118 ILE A O 1
ATOM 869 N N . PRO A 1 119 ? 7.802 8.589 0.120 1.00 63.06 119 PRO A N 1
ATOM 870 C CA . PRO A 1 119 ? 8.483 9.864 0.306 1.00 63.06 119 PRO A CA 1
ATOM 871 C C . PRO A 1 119 ? 8.214 10.353 1.736 1.00 63.06 119 PRO A C 1
ATOM 873 O O . PRO A 1 119 ? 7.158 10.090 2.292 1.00 63.06 119 PRO A O 1
ATOM 876 N N . GLN A 1 120 ? 9.171 11.036 2.369 1.00 78.12 120 GLN A N 1
ATOM 877 C CA . GLN A 1 120 ? 9.042 11.570 3.741 1.00 78.12 120 GLN A CA 1
ATOM 878 C C . GLN A 1 120 ? 8.371 10.599 4.746 1.00 78.12 120 GLN A C 1
ATOM 880 O O . GLN A 1 120 ? 7.465 10.978 5.479 1.00 78.12 120 GLN A O 1
ATOM 885 N N . HIS A 1 121 ? 8.824 9.346 4.811 1.00 79.44 121 HIS A N 1
ATOM 886 C CA . HIS A 1 121 ? 8.288 8.300 5.700 1.00 79.44 121 HIS A CA 1
ATOM 887 C C . HIS A 1 121 ? 8.015 8.738 7.156 1.00 79.44 121 HIS A C 1
ATOM 889 O O . HIS A 1 121 ? 7.046 8.286 7.754 1.00 79.44 121 HIS A O 1
ATOM 895 N N . ASN A 1 122 ? 8.803 9.657 7.727 1.00 82.38 122 ASN A N 1
ATOM 896 C CA . ASN A 1 122 ? 8.545 10.201 9.070 1.00 82.38 122 ASN A CA 1
ATOM 897 C C . ASN A 1 122 ? 7.222 10.977 9.156 1.00 82.38 122 ASN A C 1
ATOM 899 O O . ASN A 1 122 ? 6.539 10.941 10.175 1.00 82.38 122 ASN A O 1
ATOM 903 N N . HIS A 1 123 ? 6.861 11.686 8.089 1.00 83.25 123 HIS A N 1
ATOM 904 C CA . HIS A 1 123 ? 5.574 12.356 7.974 1.00 83.25 123 HIS A CA 1
ATOM 905 C C . HIS A 1 123 ? 4.444 11.330 7.865 1.00 83.25 123 HIS A C 1
ATOM 907 O O . HIS A 1 123 ? 3.474 11.420 8.609 1.00 83.25 123 HIS A O 1
ATOM 913 N N . PHE A 1 124 ? 4.617 10.307 7.023 1.00 85.69 124 PHE A N 1
ATOM 914 C CA . PHE A 1 124 ? 3.652 9.215 6.882 1.00 85.69 124 PHE A CA 1
ATOM 915 C C . PHE A 1 124 ? 3.355 8.517 8.222 1.00 85.69 124 PHE A C 1
ATOM 917 O O . PHE A 1 124 ? 2.194 8.374 8.592 1.00 85.69 124 PHE A O 1
ATOM 924 N N . VAL A 1 125 ? 4.389 8.170 9.000 1.00 87.06 125 VAL A N 1
ATOM 925 C CA . VAL A 1 125 ? 4.250 7.542 10.331 1.00 87.06 125 VAL A CA 1
ATOM 926 C C . VAL A 1 125 ? 3.382 8.386 11.272 1.00 87.06 125 VAL A C 1
ATOM 928 O O . VAL A 1 125 ? 2.487 7.851 11.927 1.00 87.06 125 VAL A O 1
ATOM 931 N N . ARG A 1 126 ? 3.592 9.709 11.300 1.00 85.88 126 ARG A N 1
ATOM 932 C CA . ARG A 1 126 ? 2.770 10.637 12.098 1.00 85.88 126 ARG A CA 1
ATOM 933 C C . ARG A 1 126 ? 1.340 10.726 11.576 1.00 85.88 126 ARG A C 1
ATOM 935 O O . ARG A 1 126 ? 0.394 10.749 12.363 1.00 85.88 126 ARG A O 1
ATOM 942 N N . GLN A 1 127 ? 1.172 10.740 10.256 1.00 83.44 127 GLN A N 1
ATOM 943 C CA . GLN A 1 127 ? -0.145 10.793 9.630 1.00 83.44 127 GLN A CA 1
ATOM 944 C C . GLN A 1 127 ? -0.977 9.538 9.899 1.00 83.44 127 GLN A C 1
ATOM 946 O O . GLN A 1 127 ? -2.189 9.661 10.038 1.00 83.44 127 GLN A O 1
ATOM 951 N N . CYS A 1 128 ? -0.370 8.356 10.050 1.00 86.19 128 CYS A N 1
ATOM 952 C CA . CYS A 1 128 ? -1.104 7.147 10.444 1.00 86.19 128 CYS A CA 1
ATOM 953 C C . CYS A 1 128 ? -1.833 7.324 11.785 1.00 86.19 128 CYS A C 1
ATOM 955 O O . CYS A 1 128 ? -2.984 6.911 11.924 1.00 86.19 128 CYS A O 1
ATOM 957 N N . VAL A 1 129 ? -1.195 7.989 12.753 1.00 85.19 129 VAL A N 1
ATOM 958 C CA . VAL A 1 129 ? -1.808 8.291 14.056 1.00 85.19 129 VAL A CA 1
ATOM 959 C C . VAL A 1 129 ? -2.812 9.433 13.933 1.00 85.19 129 VAL A C 1
ATOM 961 O O . VAL A 1 129 ? -3.934 9.334 14.426 1.00 85.19 129 VAL A O 1
ATOM 964 N N . GLN A 1 130 ? -2.447 10.506 13.228 1.00 84.88 130 GLN A N 1
ATOM 965 C CA . GLN A 1 130 ? -3.323 11.665 13.036 1.00 84.88 130 GLN A CA 1
ATOM 966 C C . GLN A 1 130 ? -4.641 11.288 12.344 1.00 84.88 130 GLN A C 1
ATOM 968 O O . GLN A 1 130 ? -5.704 11.748 12.752 1.00 84.88 130 GLN A O 1
ATOM 973 N N . ASN A 1 131 ? -4.579 10.398 11.352 1.00 83.31 131 ASN A N 1
ATOM 974 C CA . ASN A 1 131 ? -5.736 9.893 10.617 1.00 83.31 131 ASN A CA 1
ATOM 975 C C . ASN A 1 131 ? -6.475 8.760 11.347 1.00 83.31 131 ASN A C 1
ATOM 977 O O . ASN A 1 131 ? -7.414 8.197 10.787 1.00 83.31 131 ASN A O 1
ATOM 981 N N . GLN A 1 132 ? -6.054 8.404 12.567 1.00 84.38 132 GLN A N 1
ATOM 982 C CA . GLN A 1 132 ? -6.642 7.321 13.364 1.00 84.38 132 GLN A CA 1
ATOM 983 C C . GLN A 1 132 ? -6.592 5.951 12.664 1.00 84.38 132 GLN A C 1
ATOM 985 O O . GLN A 1 132 ? -7.440 5.089 12.896 1.00 84.38 132 GLN A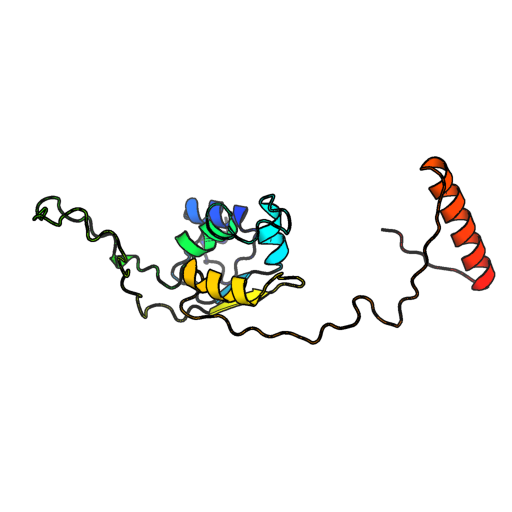 O 1
ATOM 990 N N . TRP A 1 133 ? -5.594 5.734 11.803 1.00 86.75 133 TRP A N 1
ATOM 991 C CA . TRP A 1 133 ? -5.333 4.433 11.179 1.00 86.75 133 TRP A CA 1
ATOM 992 C C . TRP A 1 133 ? -4.596 3.492 12.138 1.00 86.75 133 TRP A C 1
ATOM 994 O O . TRP A 1 133 ? -4.713 2.271 12.038 1.00 86.75 133 TRP A O 1
ATOM 1004 N N . THR A 1 134 ? -3.838 4.061 13.078 1.00 86.88 134 THR A N 1
ATOM 1005 C CA . THR A 1 134 ? -3.113 3.342 14.131 1.00 86.88 134 THR A CA 1
ATOM 1006 C C . THR A 1 134 ? -3.207 4.079 15.462 1.00 86.88 134 THR A C 1
ATOM 1008 O O . THR A 1 134 ? -3.203 5.305 15.496 1.00 86.88 134 THR A O 1
ATOM 1011 N N . VAL A 1 135 ? -3.231 3.336 16.574 1.00 84.06 135 VAL A N 1
ATOM 1012 C CA . VAL A 1 135 ? -3.263 3.916 17.937 1.00 84.06 135 VAL A CA 1
ATOM 1013 C C . VAL A 1 135 ? -1.950 4.621 18.292 1.00 84.06 135 VAL A C 1
ATOM 1015 O O . VAL A 1 135 ? -1.935 5.640 18.972 1.00 84.06 135 VAL A O 1
ATOM 1018 N N . ARG A 1 136 ? -0.830 4.059 17.836 1.00 85.94 136 ARG A N 1
ATOM 1019 C CA . ARG A 1 136 ? 0.536 4.527 18.101 1.00 85.94 136 ARG A CA 1
ATOM 1020 C C . ARG A 1 136 ? 1.313 4.624 16.799 1.00 85.94 136 ARG A C 1
ATOM 1022 O O . ARG A 1 136 ? 0.913 4.015 15.806 1.00 85.94 136 ARG A O 1
ATOM 1029 N N . GLU A 1 137 ? 2.411 5.373 16.814 1.00 86.69 137 GLU A N 1
ATOM 1030 C CA . GLU A 1 137 ? 3.294 5.496 15.653 1.00 86.69 137 GLU A CA 1
ATOM 1031 C C . GLU A 1 137 ? 3.810 4.108 15.222 1.00 86.69 137 GLU A C 1
ATOM 1033 O O . GLU A 1 137 ? 4.340 3.366 16.059 1.00 86.69 137 GLU A O 1
ATOM 1038 N N . PRO A 1 138 ? 3.634 3.718 13.944 1.00 89.44 138 PRO A N 1
ATOM 1039 C CA . PRO A 1 138 ? 4.148 2.450 13.439 1.00 89.44 138 PRO A CA 1
ATOM 1040 C C . PRO A 1 138 ? 5.673 2.347 13.539 1.00 89.44 138 PRO A C 1
ATOM 1042 O O . PRO A 1 138 ? 6.396 3.305 13.260 1.00 89.44 138 PRO A O 1
ATOM 1045 N N . LEU A 1 139 ? 6.173 1.150 13.860 1.00 90.94 139 LEU A N 1
ATOM 1046 C CA . LEU A 1 139 ? 7.602 0.859 13.779 1.00 90.94 139 LEU A CA 1
ATOM 1047 C C . LEU A 1 139 ? 8.042 0.883 12.310 1.00 90.94 139 LEU A C 1
ATOM 1049 O O . LEU A 1 139 ? 7.632 0.036 11.518 1.00 90.94 139 LEU A O 1
ATOM 1053 N N . HIS A 1 140 ? 8.908 1.828 11.956 1.00 89.00 140 HIS A N 1
ATOM 1054 C CA . HIS A 1 140 ? 9.472 1.905 10.615 1.00 89.00 140 HIS A CA 1
ATOM 1055 C C . HIS A 1 140 ? 10.660 0.946 10.478 1.00 89.00 140 HIS A C 1
ATOM 1057 O O . HIS A 1 140 ? 11.726 1.164 11.054 1.00 89.00 140 HIS A O 1
ATOM 1063 N N . VAL A 1 141 ? 10.476 -0.111 9.687 1.00 89.19 141 VAL A N 1
ATOM 1064 C CA . VAL A 1 141 ? 11.540 -1.045 9.306 1.00 89.19 141 VAL A CA 1
ATOM 1065 C C . VAL A 1 141 ? 11.959 -0.741 7.874 1.00 89.19 141 VAL A C 1
ATOM 1067 O O . VAL A 1 141 ? 11.156 -0.850 6.953 1.00 89.19 141 VAL A O 1
ATOM 1070 N N . ARG A 1 142 ? 13.228 -0.374 7.686 1.00 80.88 142 ARG A N 1
ATOM 1071 C CA . ARG A 1 142 ? 13.811 -0.127 6.367 1.00 80.88 142 ARG A CA 1
ATOM 1072 C C . ARG A 1 142 ? 14.867 -1.181 6.084 1.00 80.88 142 ARG A C 1
ATOM 1074 O O . ARG A 1 142 ? 15.933 -1.171 6.698 1.00 80.88 142 ARG A O 1
ATOM 1081 N N . THR A 1 143 ? 14.596 -2.066 5.133 1.00 78.88 143 THR A N 1
ATOM 1082 C CA . THR A 1 143 ? 15.664 -2.840 4.498 1.00 78.88 143 THR A CA 1
ATOM 1083 C C . THR A 1 143 ? 16.573 -1.862 3.766 1.00 78.88 143 THR A C 1
ATOM 1085 O O . THR A 1 143 ? 16.083 -0.882 3.195 1.00 78.88 143 THR A O 1
ATOM 1088 N N . SER A 1 144 ? 17.892 -2.068 3.842 1.00 68.94 144 SER A N 1
ATOM 1089 C CA . SER A 1 144 ? 18.863 -1.197 3.175 1.00 68.94 144 SER A CA 1
ATOM 1090 C C . SER A 1 144 ? 18.400 -0.916 1.744 1.00 68.94 144 SER A C 1
ATOM 1092 O O . SER A 1 144 ? 17.845 -1.819 1.112 1.00 68.94 144 SER A O 1
ATOM 1094 N N . PRO A 1 145 ? 18.567 0.321 1.239 1.00 60.12 145 PRO A N 1
ATOM 1095 C CA . PRO A 1 145 ? 18.329 0.611 -0.163 1.00 60.12 145 PRO A CA 1
ATOM 1096 C C . PRO A 1 145 ? 19.326 -0.235 -0.952 1.00 60.12 145 PRO A C 1
ATOM 1098 O O . PRO A 1 145 ? 20.470 0.160 -1.161 1.00 60.12 145 PRO A O 1
ATOM 1101 N N . GLY A 1 146 ? 18.921 -1.458 -1.277 1.00 63.22 146 GLY A N 1
ATOM 1102 C CA . GLY A 1 146 ? 19.632 -2.304 -2.203 1.00 63.22 146 GLY A CA 1
ATOM 1103 C C . GLY A 1 146 ? 19.758 -1.554 -3.517 1.00 63.22 146 GLY A C 1
ATOM 1104 O O . GLY A 1 146 ? 19.007 -0.616 -3.802 1.00 63.22 146 GLY A O 1
ATOM 1105 N N . GLU A 1 147 ? 20.745 -1.956 -4.300 1.00 60.56 147 GLU A N 1
ATOM 1106 C CA . GLU A 1 147 ? 20.886 -1.507 -5.674 1.00 60.56 147 GLU A CA 1
ATOM 1107 C C . GLU A 1 147 ? 19.516 -1.612 -6.368 1.00 60.56 147 GLU A C 1
ATOM 1109 O O . GLU A 1 147 ? 18.866 -2.657 -6.291 1.00 60.56 147 GLU A O 1
ATOM 1114 N N . LEU A 1 148 ? 19.042 -0.512 -6.977 1.00 63.38 148 LEU A N 1
ATOM 1115 C CA . LEU A 1 148 ? 17.703 -0.421 -7.598 1.00 63.38 148 LEU A CA 1
ATOM 1116 C C . LEU A 1 148 ? 17.454 -1.534 -8.626 1.00 63.38 148 LEU A C 1
ATOM 1118 O O . LEU A 1 148 ? 16.319 -1.819 -8.994 1.00 63.38 148 LEU A O 1
ATOM 1122 N N . VAL A 1 149 ? 18.540 -2.140 -9.088 1.00 71.62 149 VAL A N 1
ATOM 1123 C CA . VAL A 1 149 ? 18.620 -3.213 -10.056 1.00 71.62 149 VAL A CA 1
ATOM 1124 C C . VAL A 1 149 ? 19.719 -4.171 -9.608 1.00 71.62 149 VAL A C 1
ATOM 1126 O O . VAL A 1 149 ? 20.757 -3.711 -9.134 1.00 71.62 149 VAL A O 1
ATOM 1129 N N . PRO A 1 150 ? 19.523 -5.494 -9.735 1.00 75.88 150 PRO A N 1
ATOM 1130 C CA . PRO A 1 150 ? 20.569 -6.453 -9.411 1.00 75.88 150 PRO A CA 1
ATOM 1131 C C . PRO A 1 150 ? 21.861 -6.138 -10.187 1.00 75.88 150 PRO A C 1
ATOM 1133 O O . PRO A 1 150 ? 21.778 -5.922 -11.397 1.00 75.88 150 PRO A O 1
ATOM 1136 N N . PRO A 1 151 ? 23.054 -6.212 -9.567 1.00 75.00 151 PRO A N 1
ATOM 1137 C CA . PRO A 1 151 ? 24.328 -5.942 -10.251 1.00 75.00 151 PRO A CA 1
ATOM 1138 C C . PRO A 1 151 ? 24.617 -6.944 -11.378 1.00 75.00 151 PRO A C 1
ATOM 1140 O O . PRO A 1 151 ? 25.454 -6.717 -12.249 1.00 75.00 151 PRO A O 1
ATOM 1143 N N . THR A 1 152 ? 23.919 -8.082 -11.372 1.00 81.00 152 THR A N 1
ATOM 1144 C CA . THR A 1 152 ? 23.956 -9.090 -12.434 1.00 81.00 152 THR A CA 1
ATOM 1145 C C . THR A 1 152 ? 23.204 -8.663 -13.697 1.00 81.00 152 THR A C 1
ATOM 1147 O O . THR A 1 152 ? 23.380 -9.289 -14.744 1.00 81.00 152 THR A O 1
ATOM 1150 N N . LEU A 1 153 ? 22.378 -7.612 -13.638 1.00 78.12 153 LEU A N 1
ATOM 1151 C CA . LEU A 1 153 ? 21.605 -7.117 -14.769 1.00 78.12 153 LEU A CA 1
ATOM 1152 C C .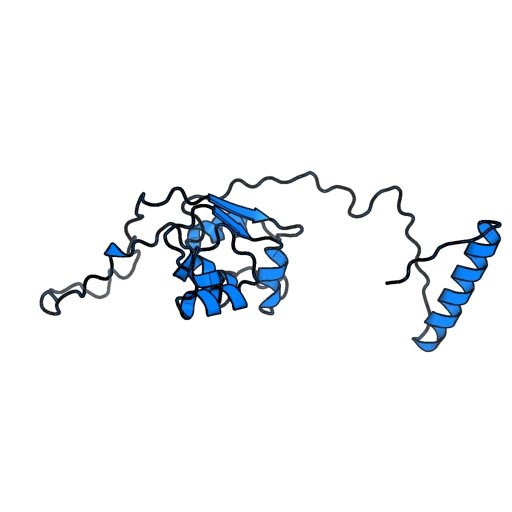 LEU A 1 153 ? 22.402 -6.043 -15.520 1.00 78.12 153 LEU A C 1
ATOM 1154 O O . LEU A 1 153 ? 22.683 -4.964 -15.013 1.00 78.12 153 LEU A O 1
ATOM 1158 N N . THR A 1 154 ? 22.781 -6.336 -16.765 1.00 77.75 154 THR A N 1
ATOM 1159 C CA . THR A 1 154 ? 23.473 -5.361 -17.619 1.00 77.75 154 THR A CA 1
ATOM 1160 C C . THR A 1 154 ? 22.454 -4.454 -18.303 1.00 77.75 154 THR A C 1
ATOM 1162 O O . THR A 1 154 ? 21.669 -4.909 -19.134 1.00 77.75 154 THR A O 1
ATOM 1165 N N . HIS A 1 155 ? 22.488 -3.162 -17.990 1.00 79.69 155 HIS A N 1
ATOM 1166 C CA . HIS A 1 155 ? 21.623 -2.161 -18.610 1.00 79.69 155 HIS A CA 1
ATOM 1167 C C . HIS A 1 155 ? 22.234 -1.631 -19.911 1.00 79.69 155 HIS A C 1
ATOM 1169 O O . HIS A 1 155 ? 23.412 -1.277 -19.960 1.00 79.69 155 HIS A O 1
ATOM 1175 N N . ALA A 1 156 ? 21.422 -1.528 -20.962 1.00 78.44 156 ALA A N 1
ATOM 1176 C CA . ALA A 1 156 ? 21.798 -0.890 -22.220 1.00 78.44 156 ALA A CA 1
ATOM 1177 C C . ALA A 1 156 ? 20.640 -0.030 -22.738 1.00 78.44 156 ALA A C 1
ATOM 1179 O O . ALA A 1 156 ? 19.474 -0.377 -22.560 1.00 78.44 156 ALA A O 1
ATOM 1180 N N . TYR A 1 157 ? 20.960 1.077 -23.407 1.00 81.38 157 TYR A N 1
ATOM 1181 C CA . TYR A 1 157 ? 19.982 1.931 -24.078 1.00 81.38 157 TYR A CA 1
ATOM 1182 C C . TYR A 1 157 ? 20.444 2.247 -25.502 1.00 81.38 157 TYR A C 1
ATOM 1184 O O . TYR A 1 157 ? 21.636 2.197 -25.814 1.00 81.38 157 TYR A O 1
ATOM 1192 N N . AL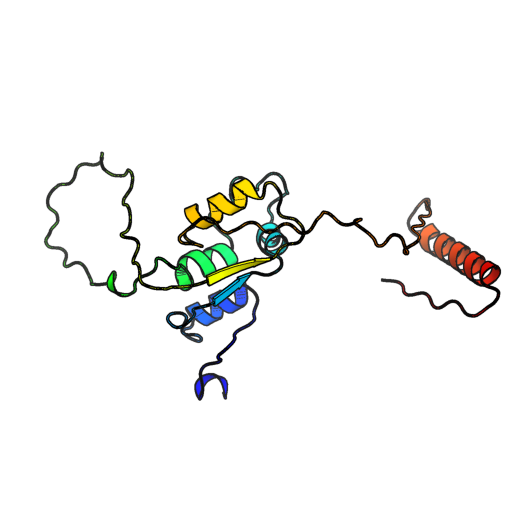A A 1 158 ? 19.492 2.573 -26.373 1.00 80.81 158 ALA A N 1
ATOM 1193 C CA . ALA A 1 158 ? 19.766 3.053 -27.718 1.00 80.81 158 ALA A CA 1
ATOM 1194 C C . ALA A 1 158 ? 18.879 4.257 -28.020 1.00 80.81 158 ALA A C 1
ATOM 1196 O O . ALA A 1 158 ? 17.652 4.166 -27.983 1.00 80.81 158 ALA A O 1
ATOM 1197 N N . VAL A 1 159 ? 19.515 5.384 -28.322 1.00 85.25 159 VAL A N 1
ATOM 1198 C CA . VAL A 1 159 ? 18.821 6.598 -28.751 1.00 85.25 159 VAL A CA 1
ATOM 1199 C C . VAL A 1 159 ? 18.362 6.394 -30.193 1.00 85.25 159 VAL A C 1
ATOM 1201 O O . VAL A 1 159 ? 19.159 6.010 -31.049 1.00 85.25 159 VAL A O 1
ATOM 1204 N N . CYS A 1 160 ? 17.071 6.595 -30.445 1.00 82.31 160 CYS A N 1
ATOM 1205 C CA . CYS A 1 160 ? 16.470 6.480 -31.771 1.00 82.31 160 CYS A CA 1
ATOM 1206 C C . CYS A 1 160 ? 15.828 7.818 -32.139 1.00 82.31 160 CYS A C 1
ATOM 1208 O O . CYS A 1 160 ? 14.976 8.306 -31.396 1.00 82.31 160 CYS A O 1
ATOM 1210 N N . ASP A 1 161 ? 16.199 8.376 -33.290 1.00 83.31 161 ASP A N 1
ATOM 1211 C CA . ASP A 1 161 ? 15.594 9.607 -33.796 1.00 83.31 161 ASP A CA 1
ATOM 1212 C C . ASP A 1 161 ? 14.215 9.290 -34.388 1.00 83.31 161 ASP A C 1
ATOM 1214 O O . ASP A 1 161 ? 14.109 8.722 -35.474 1.00 83.31 161 ASP A O 1
ATOM 1218 N N . GLY A 1 162 ? 13.147 9.616 -33.659 1.00 81.31 162 GLY A N 1
ATOM 1219 C CA . GLY A 1 162 ? 11.764 9.383 -34.088 1.00 81.31 162 GLY A CA 1
ATOM 1220 C C . GLY A 1 162 ? 11.225 7.971 -33.808 1.00 81.31 162 GLY A C 1
ATOM 1221 O O . GLY A 1 162 ? 11.966 7.006 -33.604 1.00 81.31 162 GLY A O 1
ATOM 1222 N N . ASN A 1 163 ? 9.893 7.846 -33.775 1.00 76.94 163 ASN A N 1
ATOM 1223 C CA . ASN A 1 163 ? 9.214 6.588 -33.435 1.00 76.94 163 ASN A CA 1
ATOM 1224 C C . ASN A 1 163 ? 9.428 5.486 -34.485 1.00 76.94 163 ASN A C 1
ATOM 1226 O O . ASN A 1 163 ? 9.572 4.323 -34.109 1.00 76.94 163 ASN A O 1
ATOM 1230 N N . ASP A 1 164 ? 9.538 5.844 -35.765 1.00 80.81 164 ASP A N 1
ATOM 1231 C CA . ASP A 1 164 ? 9.662 4.879 -36.868 1.00 80.81 164 ASP A CA 1
ATOM 1232 C C . ASP A 1 164 ? 11.013 4.141 -36.859 1.00 80.81 164 ASP A C 1
ATOM 1234 O O . ASP A 1 164 ? 11.128 2.995 -37.299 1.00 80.81 164 ASP A O 1
ATOM 1238 N N . ASN A 1 165 ? 12.042 4.758 -36.271 1.00 82.69 165 ASN A N 1
ATOM 1239 C CA . ASN A 1 165 ? 13.392 4.203 -36.212 1.00 82.69 165 ASN A CA 1
ATOM 1240 C C . ASN A 1 165 ? 13.620 3.262 -35.020 1.00 82.69 165 ASN A C 1
ATOM 1242 O O . ASN A 1 165 ? 14.596 2.505 -35.023 1.00 82.69 165 ASN A O 1
ATOM 1246 N N . LYS A 1 166 ? 12.712 3.231 -34.031 1.00 85.25 166 LYS A N 1
ATOM 1247 C CA . LYS A 1 166 ? 12.818 2.350 -32.850 1.00 85.25 166 LYS A CA 1
ATOM 1248 C C . LYS A 1 166 ? 12.862 0.875 -33.236 1.00 85.25 166 LYS A C 1
ATOM 1250 O O . LYS A 1 166 ? 13.702 0.128 -32.737 1.00 85.25 166 LYS A O 1
ATOM 1255 N N . PHE A 1 167 ? 12.005 0.459 -34.169 1.00 84.62 167 PHE A N 1
ATOM 1256 C CA . PHE A 1 167 ? 11.960 -0.931 -34.627 1.00 84.62 167 PHE A CA 1
ATOM 1257 C C . PHE A 1 167 ? 13.237 -1.324 -35.385 1.00 84.62 167 PHE A C 1
ATOM 1259 O O . PHE A 1 167 ? 13.791 -2.408 -35.185 1.00 84.62 167 PHE A O 1
ATOM 1266 N N . GLY A 1 168 ? 13.762 -0.413 -36.213 1.00 84.94 168 GLY A N 1
ATOM 1267 C CA . GLY A 1 168 ? 15.049 -0.585 -36.888 1.00 84.94 168 GLY A CA 1
ATOM 1268 C C . GLY A 1 168 ? 16.216 -0.705 -35.901 1.00 84.94 168 GLY A C 1
ATOM 1269 O O . GLY A 1 168 ? 17.065 -1.590 -36.058 1.00 84.94 168 GLY A O 1
ATOM 1270 N N . GLY A 1 169 ? 16.216 0.133 -34.860 1.00 85.00 169 GLY A N 1
ATOM 1271 C CA . GLY A 1 169 ? 17.167 0.102 -33.751 1.00 85.00 169 GLY A CA 1
ATOM 1272 C C . GLY A 1 169 ? 17.130 -1.220 -32.985 1.00 85.00 169 GLY A C 1
ATOM 1273 O O . GLY A 1 169 ? 18.158 -1.891 -32.880 1.00 85.00 169 GLY A O 1
ATOM 1274 N N . LEU A 1 170 ? 15.943 -1.661 -32.554 1.00 85.94 170 LEU A N 1
ATOM 1275 C CA . LEU A 1 170 ? 15.749 -2.947 -31.877 1.00 85.94 170 LEU A CA 1
ATOM 1276 C C . LEU A 1 170 ? 16.256 -4.110 -32.736 1.00 85.94 170 LEU A C 1
ATOM 1278 O O . LEU A 1 170 ? 17.044 -4.932 -32.270 1.00 85.94 170 LEU A O 1
ATOM 1282 N N . ARG A 1 171 ? 15.886 -4.148 -34.023 1.00 85.25 171 ARG A N 1
ATOM 1283 C CA . ARG A 1 171 ? 16.347 -5.188 -34.954 1.00 85.25 171 ARG A CA 1
ATOM 1284 C C . ARG A 1 171 ? 17.872 -5.225 -35.062 1.00 85.25 171 ARG A C 1
ATOM 1286 O O . ARG A 1 171 ? 18.452 -6.304 -35.179 1.00 85.25 171 ARG A O 1
ATOM 1293 N N . ARG A 1 172 ? 18.538 -4.066 -35.041 1.00 84.75 172 ARG A N 1
ATOM 1294 C CA . ARG A 1 172 ? 20.005 -3.972 -35.088 1.00 84.75 172 ARG A CA 1
ATOM 1295 C C . ARG A 1 172 ? 20.649 -4.494 -33.804 1.00 84.75 172 ARG A C 1
ATOM 1297 O O . ARG A 1 172 ? 21.638 -5.218 -33.895 1.00 84.75 172 ARG A O 1
ATOM 1304 N N . ILE A 1 173 ? 20.081 -4.166 -32.644 1.00 85.38 173 ILE A N 1
ATOM 1305 C CA . ILE A 1 173 ? 20.555 -4.638 -31.334 1.00 85.38 173 ILE A CA 1
ATOM 1306 C C . ILE A 1 173 ? 20.396 -6.155 -31.234 1.00 85.38 173 ILE A C 1
ATOM 1308 O O . ILE A 1 173 ? 21.372 -6.845 -30.958 1.00 85.38 173 ILE A O 1
ATOM 1312 N N . LEU A 1 174 ? 19.221 -6.688 -31.580 1.00 84.12 174 LEU A N 1
ATOM 1313 C CA . LEU A 1 174 ? 18.964 -8.131 -31.591 1.00 84.12 174 LEU A CA 1
ATOM 1314 C C . LEU A 1 174 ? 19.945 -8.879 -32.499 1.00 84.12 174 LEU A C 1
ATOM 1316 O O . LEU A 1 174 ? 20.550 -9.862 -32.082 1.00 84.12 174 LEU A O 1
ATOM 1320 N N . LYS A 1 175 ? 20.172 -8.388 -33.726 1.00 83.56 175 LYS A N 1
ATOM 1321 C CA . LYS A 1 175 ? 21.150 -8.989 -34.650 1.00 83.56 175 LYS A CA 1
ATOM 1322 C C . LYS A 1 175 ? 22.575 -8.967 -34.094 1.00 83.56 175 LYS A C 1
ATOM 1324 O O . LYS A 1 175 ? 23.326 -9.915 -34.311 1.00 83.56 175 LYS A O 1
ATOM 1329 N N . LYS A 1 176 ? 22.959 -7.889 -33.405 1.00 83.38 176 LYS A N 1
ATOM 1330 C CA . LYS A 1 176 ? 24.277 -7.765 -32.774 1.00 83.38 176 LYS A CA 1
ATOM 1331 C C . LYS A 1 176 ? 24.435 -8.764 -31.627 1.00 83.38 176 LYS A C 1
ATOM 1333 O O . LYS A 1 176 ? 25.464 -9.429 -31.572 1.00 83.38 176 LYS A O 1
ATOM 1338 N N . GLU A 1 177 ? 23.425 -8.902 -30.770 1.00 80.88 177 GLU A N 1
ATOM 1339 C CA . GLU A 1 177 ? 23.465 -9.833 -29.637 1.00 80.88 177 GLU A CA 1
ATOM 1340 C C . GLU A 1 177 ? 23.463 -11.294 -30.089 1.00 80.88 177 GLU A C 1
ATOM 1342 O O . GLU A 1 177 ? 24.293 -12.060 -29.616 1.00 80.88 177 GLU A O 1
ATOM 1347 N N . VAL A 1 178 ? 22.654 -11.665 -31.090 1.00 82.69 178 VAL A N 1
ATOM 1348 C CA . VAL A 1 178 ? 22.689 -13.015 -31.691 1.00 82.69 178 VAL A CA 1
ATOM 1349 C C . VAL A 1 178 ? 24.064 -13.335 -32.289 1.00 82.69 178 VAL A C 1
ATOM 1351 O O . VAL A 1 178 ? 24.559 -14.453 -32.166 1.00 82.69 178 VAL A O 1
ATOM 1354 N N . LYS A 1 179 ? 24.720 -12.352 -32.919 1.00 83.69 179 LYS A N 1
ATOM 1355 C CA . LYS A 1 179 ? 26.072 -12.536 -33.465 1.00 83.69 179 LYS A CA 1
ATOM 1356 C C . LYS A 1 179 ? 27.130 -12.670 -32.363 1.00 83.69 179 LYS A C 1
ATOM 1358 O O . LYS A 1 179 ? 28.102 -13.393 -32.550 1.00 83.69 179 LYS A O 1
ATOM 1363 N N . LYS A 1 180 ? 26.959 -11.965 -31.241 1.00 79.81 180 LYS A N 1
ATOM 1364 C CA . LYS A 1 180 ? 27.882 -11.970 -30.097 1.00 79.81 180 LYS A CA 1
ATOM 1365 C C . LYS A 1 180 ? 27.776 -13.252 -29.268 1.00 79.81 180 LYS A C 1
ATOM 1367 O O . LYS A 1 180 ? 28.795 -13.746 -28.802 1.00 79.81 180 LYS A O 1
ATOM 1372 N N . SER A 1 181 ? 26.570 -13.782 -29.089 1.00 74.25 181 SER A N 1
ATOM 1373 C CA . SER A 1 181 ? 26.312 -14.983 -28.288 1.00 74.25 181 SER A CA 1
ATOM 1374 C C . SER A 1 181 ? 26.642 -16.295 -29.009 1.00 74.25 181 SER A C 1
ATOM 1376 O O . SER A 1 181 ? 26.690 -17.335 -28.359 1.00 74.25 181 SER A O 1
ATOM 1378 N N . GLY A 1 182 ? 26.848 -16.274 -30.335 1.00 71.56 182 GLY A N 1
ATOM 1379 C CA . GLY A 1 182 ? 27.194 -17.462 -31.126 1.00 71.56 182 GLY A CA 1
ATOM 1380 C C . GLY A 1 182 ? 26.132 -18.572 -31.101 1.00 71.56 182 GLY A C 1
ATOM 1381 O O . GLY A 1 182 ? 26.427 -19.703 -31.477 1.00 71.56 182 GLY A O 1
ATOM 1382 N N . GLY A 1 183 ? 24.910 -18.270 -30.647 1.00 73.00 183 GLY A N 1
ATOM 1383 C CA . GLY A 1 183 ? 23.869 -19.257 -30.370 1.00 73.00 183 GLY A CA 1
ATOM 1384 C C . GLY A 1 183 ? 22.484 -18.643 -30.152 1.00 73.00 183 GLY A C 1
ATOM 1385 O O . GLY A 1 183 ? 22.247 -17.464 -30.418 1.00 73.00 183 GLY A O 1
ATOM 1386 N N . VAL A 1 184 ? 21.541 -19.464 -29.683 1.00 71.44 184 VAL A N 1
ATOM 1387 C CA . VAL A 1 184 ? 20.137 -19.065 -29.489 1.00 71.44 184 VAL A CA 1
ATOM 1388 C C . VAL A 1 184 ? 20.017 -18.089 -28.316 1.00 71.44 184 VAL A C 1
ATOM 1390 O O . VAL A 1 184 ? 20.237 -18.459 -27.165 1.00 71.44 184 VAL A O 1
ATOM 1393 N N . VAL A 1 185 ? 19.622 -16.848 -28.605 1.00 70.94 185 VAL A N 1
ATOM 1394 C CA . VAL A 1 185 ? 19.311 -15.830 -27.591 1.00 70.94 185 VAL A CA 1
ATOM 1395 C C . VAL A 1 185 ? 17.813 -15.849 -27.317 1.00 70.94 185 VAL A C 1
ATOM 1397 O O . VAL A 1 185 ? 17.012 -15.663 -28.232 1.00 70.94 185 VAL A O 1
ATOM 1400 N N . LYS A 1 186 ? 17.427 -16.052 -26.056 1.00 72.25 186 LYS A N 1
ATOM 1401 C CA . LYS A 1 186 ? 16.047 -15.856 -25.601 1.00 72.25 186 LYS A CA 1
ATOM 1402 C C . LYS A 1 186 ? 15.904 -14.413 -25.139 1.00 72.25 186 LYS A C 1
ATOM 1404 O O . LYS A 1 186 ? 16.611 -13.994 -24.228 1.00 72.25 186 LYS A O 1
ATOM 1409 N N . VAL A 1 187 ? 15.017 -13.664 -25.785 1.00 68.06 187 VAL A N 1
ATOM 1410 C CA . VAL A 1 187 ? 14.761 -12.257 -25.465 1.00 68.06 187 VAL A CA 1
ATOM 1411 C C . VAL A 1 187 ? 13.336 -12.136 -24.955 1.00 68.06 187 VAL A C 1
ATOM 1413 O O . VAL A 1 187 ? 12.401 -12.533 -25.646 1.00 68.06 187 VAL A O 1
ATOM 1416 N N . LEU A 1 188 ? 13.190 -11.599 -23.748 1.00 61.91 188 LEU A N 1
ATOM 1417 C CA . LEU A 1 188 ? 11.906 -11.209 -23.184 1.00 61.91 188 LEU A CA 1
ATOM 1418 C C . LEU A 1 188 ? 11.742 -9.703 -23.401 1.00 61.91 188 LEU A C 1
ATOM 1420 O O . LEU A 1 188 ? 12.617 -8.929 -23.014 1.00 61.91 188 LEU A O 1
ATOM 1424 N N . VAL A 1 189 ? 10.660 -9.310 -24.068 1.00 62.62 189 VAL A N 1
ATOM 1425 C CA . VAL A 1 189 ? 10.300 -7.909 -24.319 1.00 62.62 189 VAL A CA 1
ATOM 1426 C C . VAL A 1 189 ? 8.990 -7.652 -23.581 1.00 62.62 189 VAL A C 1
ATOM 1428 O O . VAL A 1 189 ? 8.048 -8.422 -23.768 1.00 62.62 189 VAL A O 1
ATOM 1431 N N . PHE A 1 190 ? 8.966 -6.620 -22.739 1.00 48.78 190 PHE A N 1
ATOM 1432 C CA . PHE A 1 190 ? 7.773 -6.125 -22.050 1.00 48.78 190 PHE A CA 1
ATOM 1433 C C . PHE A 1 190 ? 7.239 -4.883 -22.763 1.00 48.78 190 PHE A C 1
ATOM 1435 O O . PHE A 1 190 ? 8.082 -4.110 -23.282 1.00 48.78 190 PHE A O 1
#

Foldseek 3Di:
DVCPVDPDPDDDDDLVVVLVCVVVVVHQLPPAQEAEDAAVVCQQCVVVDDPVNPVPSADDGSVLCCQLPRVQQQDDPVVPDPDDPPPPDDDDPPPPPDPPNPRPPPGNRYYHYHHDDDPPVVVVQVNCCVSRSDVHRDDDDDDPPPDPDPPPDDDDDDDADDPVCVVVVVVVVVVVVCVVVVDDDDDDDD